Protein AF-A0A016UBU0-F1 (afdb_monomer_lite)

Radius of gyration: 21.44 Å; chains: 1; bounding box: 52×42×61 Å

Secondary structure (DSSP, 8-state):
----EE-------S------S----------TTTTHHHHHHHHHHHHHHHT--STT-S-------EE--SSPTTS---HHHHHHHHHHHHHHHHHT--HHHHHHHHHHH-GGGGGGGS-SEEEE---S-TT-TT--EEEEE-TTSSTT----------SPPSS-HHHHHHHHHHH-HHHHHIIIIIHHHHHHHHHHHHHTT-HHHHHHHHHHHHHHHHHHHHHSSSPPPPSPTHHHHHHH-TTSPP---------

Sequence (255 aa):
MTKTLSFVGSKYPLLGSEADPLQAVLVIHVFARKFVPCKLFARQLIRKRSNVEKPGEGTEYGFEVSSTTNFPVGAGLASSAAGFAAIAVAIGKLFDLSATEVSTLARMGSGSACRSVFGGLVEWCAGSDPSGADCVARQVLPEKWWPELRAVIVVIDDGEKEVGSSKGMRNTVETSELLKHRAKCIVPERIKRLSAAFEAHDFHEFALITMADSNQLHAICLDTFPPLKLPSNVMNNYQENPDSPPERRSYREWN

Structure (mmCIF, N/CA/C/O backbone):
data_AF-A0A016UBU0-F1
#
_entry.id   AF-A0A016UBU0-F1
#
loop_
_atom_site.group_PDB
_atom_site.id
_atom_site.type_symbol
_atom_site.label_atom_id
_atom_site.label_alt_id
_atom_site.label_comp_id
_atom_site.label_asym_id
_atom_site.label_entity_id
_atom_site.label_seq_id
_atom_site.pdbx_PDB_ins_code
_atom_site.Cartn_x
_atom_site.Cartn_y
_atom_site.Cartn_z
_atom_site.occupancy
_atom_site.B_iso_or_equiv
_atom_site.auth_seq_id
_atom_site.auth_comp_id
_atom_site.auth_asym_id
_atom_site.auth_atom_id
_atom_site.pdbx_PDB_model_num
ATOM 1 N N . MET A 1 1 ? -0.936 -16.316 6.500 1.00 32.44 1 MET A N 1
ATOM 2 C CA . MET A 1 1 ? -0.019 -15.541 7.366 1.00 32.44 1 MET A CA 1
ATOM 3 C C . MET A 1 1 ? -0.834 -14.983 8.521 1.00 32.44 1 MET A C 1
ATOM 5 O O . MET A 1 1 ? -1.760 -14.230 8.250 1.00 32.44 1 MET A O 1
ATOM 9 N N . THR A 1 2 ? -0.548 -15.363 9.767 1.00 24.59 2 THR A N 1
ATOM 10 C CA . THR A 1 2 ? -1.439 -15.068 10.904 1.00 24.59 2 THR A CA 1
ATOM 11 C C . THR A 1 2 ? -0.640 -14.453 12.045 1.00 24.59 2 THR A C 1
ATOM 13 O O . THR A 1 2 ? 0.257 -15.09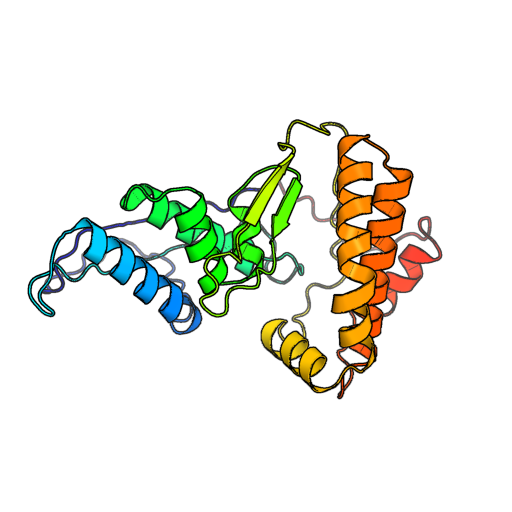1 12.584 1.00 24.59 2 THR A O 1
ATOM 16 N N . LYS A 1 3 ? -0.973 -13.215 12.427 1.00 33.16 3 LYS A N 1
ATOM 17 C CA . LYS A 1 3 ? -0.598 -12.681 13.738 1.00 33.16 3 LYS A CA 1
ATOM 18 C C . LYS A 1 3 ? -1.669 -13.101 14.732 1.00 33.16 3 LYS A C 1
ATOM 20 O O . LYS A 1 3 ? -2.838 -12.774 14.540 1.00 33.16 3 LYS A O 1
ATOM 25 N N . THR A 1 4 ? -1.271 -13.806 15.782 1.00 26.36 4 THR A N 1
ATOM 26 C CA . THR A 1 4 ? -2.165 -14.109 16.897 1.00 26.36 4 THR A CA 1
ATOM 27 C C . THR A 1 4 ? -2.107 -12.941 17.869 1.00 26.36 4 THR A C 1
ATOM 29 O O . THR A 1 4 ? -1.056 -12.623 18.423 1.00 26.36 4 THR A O 1
ATOM 32 N N . LEU A 1 5 ? -3.237 -12.258 18.029 1.00 33.12 5 LEU A N 1
ATOM 33 C CA . LEU A 1 5 ? -3.410 -11.208 19.023 1.00 33.12 5 LEU A CA 1
ATOM 34 C C . LEU A 1 5 ? -4.203 -11.807 20.186 1.00 33.12 5 LEU A C 1
ATOM 36 O O . LEU A 1 5 ? -5.363 -12.179 20.010 1.00 33.12 5 LEU A O 1
ATOM 40 N N . SER A 1 6 ? -3.593 -11.906 21.362 1.00 27.47 6 SER A N 1
ATOM 41 C CA . SER A 1 6 ? -4.322 -12.168 22.602 1.00 27.47 6 SER A CA 1
ATOM 42 C C . SER A 1 6 ? -4.723 -10.824 23.197 1.00 27.47 6 SER A C 1
ATOM 44 O O . SER A 1 6 ? -3.881 -10.060 23.668 1.00 27.47 6 SER A O 1
ATOM 46 N N . PHE A 1 7 ? -6.015 -10.515 23.122 1.00 34.12 7 PHE A N 1
ATOM 47 C CA . PHE A 1 7 ? -6.584 -9.295 23.672 1.00 34.12 7 PHE A CA 1
ATOM 48 C C . PHE A 1 7 ? -7.160 -9.597 25.055 1.00 34.12 7 PHE A C 1
ATOM 50 O O . PHE A 1 7 ? -8.197 -10.250 25.159 1.00 34.12 7 PHE A O 1
ATOM 57 N N . VAL A 1 8 ? -6.517 -9.107 26.114 1.00 32.28 8 VAL A N 1
ATOM 58 C CA . VAL A 1 8 ? -7.178 -8.998 27.421 1.00 32.28 8 VAL A CA 1
ATOM 59 C C . VAL A 1 8 ? -7.844 -7.631 27.460 1.00 32.28 8 VAL A C 1
ATOM 61 O O . VAL A 1 8 ? -7.338 -6.653 27.998 1.00 32.28 8 VAL A O 1
ATOM 64 N N . GLY A 1 9 ? -8.992 -7.549 26.796 1.00 32.81 9 GLY A N 1
ATOM 65 C CA . GLY A 1 9 ? -9.879 -6.406 26.898 1.00 32.81 9 GLY A CA 1
ATOM 66 C C . GLY A 1 9 ? -10.608 -6.445 28.218 1.00 32.81 9 GLY A C 1
ATOM 67 O O . GLY A 1 9 ? -11.773 -6.830 28.250 1.00 32.81 9 GLY A O 1
ATOM 68 N N . SER A 1 10 ? -9.945 -6.087 29.309 1.00 33.28 10 SER A N 1
ATOM 69 C CA . SER A 1 10 ? -10.689 -5.896 30.539 1.00 33.28 10 SER A CA 1
ATOM 70 C C . SER A 1 10 ? -11.387 -4.541 30.507 1.00 33.28 10 SER A C 1
ATOM 72 O O . SER A 1 10 ? -10.768 -3.497 30.280 1.00 33.28 10 SER A O 1
ATOM 74 N N . LYS A 1 11 ? -12.700 -4.556 30.754 1.00 35.12 11 LYS A N 1
ATOM 75 C CA . LYS A 1 11 ? -13.470 -3.367 31.126 1.00 35.12 11 LYS A CA 1
ATOM 76 C C . LYS A 1 11 ? -13.040 -2.940 32.534 1.00 35.12 11 LYS A C 1
ATOM 78 O O . LYS A 1 11 ? -13.806 -3.102 33.476 1.00 35.12 11 LYS A O 1
ATOM 83 N N . TYR A 1 12 ? -11.827 -2.424 32.701 1.00 35.50 12 TYR A N 1
ATOM 84 C CA . TYR A 1 12 ? -11.451 -1.829 33.978 1.00 35.50 12 TYR A CA 1
ATOM 85 C C . TYR A 1 12 ? -11.961 -0.385 34.029 1.00 35.50 12 TYR A C 1
ATOM 87 O O . TYR A 1 12 ? -11.583 0.417 33.169 1.00 35.50 12 TYR A O 1
ATOM 95 N N . PRO A 1 13 ? -12.806 -0.016 35.009 1.00 29.61 13 PRO A N 1
ATOM 96 C CA . PRO A 1 13 ? -12.887 1.378 35.408 1.00 29.61 13 PRO A CA 1
ATOM 97 C C . PRO A 1 13 ? -11.497 1.799 35.902 1.00 29.61 13 PRO A C 1
ATOM 99 O O . PRO A 1 13 ? -10.850 1.072 36.653 1.00 29.61 13 PRO A O 1
ATOM 102 N N . LEU A 1 14 ? -11.009 2.953 35.450 1.00 34.78 14 LEU A N 1
ATOM 103 C CA . LEU A 1 14 ? -9.744 3.526 35.912 1.00 34.78 14 LEU A CA 1
ATOM 104 C C . LEU A 1 14 ? -9.892 4.049 37.347 1.00 34.78 14 LEU A C 1
ATOM 106 O O . LEU A 1 14 ? -9.944 5.253 37.549 1.00 34.78 14 LEU A O 1
ATOM 110 N N . LEU A 1 15 ? -9.978 3.160 38.333 1.00 32.16 15 LEU A N 1
ATOM 111 C CA . LEU A 1 15 ? -9.828 3.460 39.757 1.00 32.16 15 LEU A CA 1
ATOM 112 C C . LEU A 1 15 ? -9.216 2.215 40.412 1.00 32.16 15 LEU A C 1
ATOM 114 O O . LEU A 1 15 ? -9.741 1.115 40.276 1.00 32.16 15 LEU A O 1
ATOM 118 N N . GLY A 1 16 ? -8.029 2.392 40.993 1.00 35.88 16 GLY A N 1
ATOM 119 C CA . GLY A 1 16 ? -7.112 1.303 41.306 1.00 35.88 16 GLY A CA 1
ATOM 120 C C . GLY A 1 16 ? -7.536 0.381 42.445 1.00 35.88 16 GLY A C 1
ATOM 121 O O . GLY A 1 16 ? -8.193 0.811 43.383 1.00 35.88 16 GLY A O 1
ATOM 122 N N . SER A 1 17 ? -7.050 -0.858 42.373 1.00 32.84 17 SER A N 1
ATOM 123 C CA . SER A 1 17 ? -6.590 -1.671 43.506 1.00 32.84 17 SER A CA 1
ATOM 124 C C . SER A 1 17 ? -6.042 -3.008 42.988 1.00 32.84 17 SER A C 1
ATOM 126 O O . SER A 1 17 ? -6.746 -3.717 42.278 1.00 32.84 17 SER A O 1
ATOM 128 N N . GLU A 1 18 ? -4.796 -3.297 43.376 1.00 31.98 18 GLU A N 1
ATOM 129 C CA . GLU A 1 18 ? -4.132 -4.610 43.503 1.00 31.98 18 GLU A CA 1
ATOM 130 C C . GLU A 1 18 ? -3.976 -5.505 42.256 1.00 31.98 18 GLU A C 1
ATOM 132 O O . GLU A 1 18 ? -4.893 -6.175 41.793 1.00 31.98 18 GLU A O 1
ATOM 137 N N . ALA A 1 19 ? -2.734 -5.566 41.759 1.00 31.98 19 ALA A N 1
ATOM 138 C CA . ALA A 1 19 ? -2.262 -6.591 40.834 1.00 31.98 19 ALA A CA 1
ATOM 139 C C . ALA A 1 19 ? -1.774 -7.825 41.620 1.00 31.98 19 ALA A C 1
ATOM 141 O O . ALA A 1 19 ? -0.918 -7.706 42.496 1.00 31.98 19 ALA A O 1
ATOM 142 N N . ASP A 1 20 ? -2.319 -8.995 41.287 1.00 28.14 20 ASP A N 1
ATOM 143 C CA . ASP A 1 20 ? -1.931 -10.322 41.788 1.00 28.14 20 ASP A CA 1
ATOM 144 C C . ASP A 1 20 ? -0.534 -10.729 41.239 1.00 28.14 20 ASP A C 1
ATOM 146 O O . ASP A 1 20 ? -0.303 -10.561 40.036 1.00 28.14 20 ASP A O 1
ATOM 150 N N . PRO A 1 21 ? 0.433 -11.238 42.042 1.00 33.44 21 PRO A N 1
ATOM 151 C CA . PRO A 1 21 ? 1.832 -11.378 41.618 1.00 33.44 21 PRO A CA 1
ATOM 152 C C . PRO A 1 21 ? 2.173 -12.649 40.816 1.00 33.44 21 PRO A C 1
ATOM 154 O O . PRO A 1 21 ? 3.353 -12.909 40.573 1.00 33.44 21 PRO A O 1
ATOM 157 N N . LEU A 1 22 ? 1.206 -13.464 40.388 1.00 25.91 22 LEU A N 1
ATOM 158 C CA . LEU A 1 22 ? 1.481 -14.745 39.718 1.00 25.91 22 LEU A CA 1
ATOM 159 C C . LEU A 1 22 ? 1.137 -14.743 38.227 1.00 25.91 22 LEU A C 1
ATOM 161 O O . LEU A 1 22 ? 0.342 -15.551 37.759 1.00 25.91 22 LEU A O 1
ATOM 165 N N . GLN A 1 23 ? 1.797 -13.880 37.455 1.00 27.86 23 GLN A N 1
ATOM 166 C CA . GLN A 1 23 ? 1.971 -14.090 36.016 1.00 27.86 23 GLN A CA 1
ATOM 167 C C . GLN A 1 23 ? 3.128 -13.226 35.502 1.00 27.86 23 GLN A C 1
ATOM 169 O O . GLN A 1 23 ? 2.984 -12.036 35.236 1.00 27.86 23 GLN A O 1
ATOM 174 N N . ALA A 1 24 ? 4.310 -13.831 35.363 1.00 23.62 24 ALA A N 1
ATOM 175 C CA . ALA A 1 24 ? 5.426 -13.223 34.648 1.00 23.62 24 ALA A CA 1
ATOM 176 C C . ALA A 1 24 ? 5.081 -13.164 33.149 1.00 23.62 24 ALA A C 1
ATOM 178 O O . ALA A 1 24 ? 5.405 -14.064 32.376 1.00 23.62 24 ALA A O 1
ATOM 179 N N . VAL A 1 25 ? 4.358 -12.118 32.752 1.00 27.22 25 VAL A N 1
ATOM 180 C CA . VAL A 1 25 ? 4.043 -11.805 31.358 1.00 27.22 25 VAL A CA 1
ATOM 181 C C . VAL A 1 25 ? 5.154 -10.911 30.824 1.00 27.22 25 VAL A C 1
ATOM 183 O O . VAL A 1 25 ? 5.462 -9.867 31.393 1.00 27.22 25 VAL A O 1
ATOM 186 N N . LEU A 1 26 ? 5.773 -11.321 29.718 1.00 25.41 26 LEU A N 1
ATOM 187 C CA . LEU A 1 26 ? 6.710 -10.490 28.969 1.00 25.41 26 LEU A CA 1
ATOM 188 C C . LEU A 1 26 ? 5.942 -9.301 28.368 1.00 25.41 26 LEU A C 1
ATOM 190 O O . LEU A 1 26 ? 5.312 -9.409 27.316 1.00 25.41 26 LEU A O 1
ATOM 194 N N . VAL A 1 27 ? 5.971 -8.171 29.073 1.00 28.34 27 VAL A N 1
ATOM 195 C CA . VAL A 1 27 ? 5.325 -6.912 28.693 1.00 28.34 27 VAL A CA 1
ATOM 196 C C . VAL A 1 27 ? 6.098 -6.271 27.541 1.00 28.34 27 VAL A C 1
ATOM 198 O O . VAL A 1 27 ? 7.116 -5.610 27.744 1.00 28.34 27 VAL A O 1
ATOM 201 N N . ILE A 1 28 ? 5.611 -6.419 26.308 1.00 28.89 28 ILE A N 1
ATOM 202 C CA . ILE A 1 28 ? 6.054 -5.552 25.211 1.00 28.89 28 ILE A CA 1
ATOM 203 C C . ILE A 1 28 ? 5.227 -4.269 25.296 1.00 28.89 28 ILE A C 1
ATOM 205 O O . ILE A 1 28 ? 4.105 -4.201 24.795 1.00 28.89 28 ILE A O 1
ATOM 209 N N . HIS A 1 29 ? 5.788 -3.229 25.915 1.00 30.92 29 HIS A N 1
ATOM 210 C CA . HIS A 1 29 ? 5.285 -1.865 25.767 1.00 30.92 29 HIS A CA 1
ATOM 211 C C . HIS A 1 29 ? 5.366 -1.474 24.284 1.00 30.92 29 HIS A C 1
ATOM 213 O O . HIS A 1 29 ? 6.400 -1.006 23.805 1.00 30.92 29 HIS A O 1
ATOM 219 N N . VAL A 1 30 ? 4.283 -1.665 23.525 1.00 37.88 30 VAL A N 1
ATOM 220 C CA . VAL A 1 30 ? 4.188 -1.113 22.170 1.00 37.88 30 VAL A CA 1
ATOM 221 C C . VAL A 1 30 ? 4.291 0.406 22.307 1.00 37.88 30 VAL A C 1
ATOM 223 O O . VAL A 1 30 ? 3.389 1.056 22.830 1.00 37.88 30 VAL A O 1
ATOM 226 N N . PHE A 1 31 ? 5.436 0.953 21.887 1.00 40.81 31 PHE A N 1
ATOM 227 C CA . PHE A 1 31 ? 5.825 2.353 22.041 1.00 40.81 31 PHE A CA 1
ATOM 228 C C . PHE A 1 31 ? 4.649 3.320 21.812 1.00 40.81 31 PHE A C 1
ATOM 230 O O . PHE A 1 31 ? 4.157 3.514 20.695 1.00 40.81 31 PHE A O 1
ATOM 237 N N . ALA A 1 32 ? 4.246 3.961 22.909 1.00 46.44 32 ALA A N 1
ATOM 238 C CA . ALA A 1 32 ? 2.989 4.667 23.149 1.00 46.44 32 ALA A CA 1
ATOM 239 C C . ALA A 1 32 ? 2.651 5.858 22.223 1.00 46.44 32 ALA A C 1
ATOM 241 O O . ALA A 1 32 ? 1.605 6.475 22.396 1.00 46.44 32 ALA A O 1
ATOM 242 N N . ARG A 1 33 ? 3.484 6.208 21.231 1.00 49.69 33 ARG A N 1
ATOM 243 C CA . ARG A 1 33 ? 3.265 7.384 20.361 1.00 49.69 33 ARG A CA 1
ATOM 244 C C . ARG A 1 33 ? 2.523 7.080 19.059 1.00 49.69 33 ARG A C 1
ATOM 246 O O . ARG A 1 33 ? 1.653 7.854 18.672 1.00 49.69 33 ARG A O 1
ATOM 253 N N . LYS A 1 34 ? 2.811 5.958 18.386 1.00 54.66 34 LYS A N 1
ATOM 254 C CA . LYS A 1 34 ? 2.172 5.634 17.089 1.00 54.66 34 LYS A CA 1
ATOM 255 C C . LYS A 1 34 ? 0.721 5.164 17.228 1.00 54.66 34 LYS A C 1
ATOM 257 O O . LYS A 1 34 ? -0.029 5.212 16.262 1.00 54.66 34 LYS A O 1
ATOM 262 N N . PHE A 1 35 ? 0.319 4.742 18.425 1.00 64.00 35 PHE A N 1
ATOM 263 C CA . PHE A 1 35 ? -1.049 4.309 18.704 1.00 64.00 35 PHE A CA 1
ATOM 264 C C . PHE A 1 35 ? -1.989 5.464 19.086 1.00 64.00 35 PHE A C 1
ATOM 266 O O . PHE A 1 35 ? -3.202 5.278 19.089 1.00 64.00 35 PHE A O 1
ATOM 273 N N . VAL A 1 36 ? -1.471 6.667 19.367 1.00 67.38 36 VAL A N 1
ATOM 274 C CA . VAL A 1 36 ? -2.296 7.817 19.785 1.00 67.38 36 VAL A CA 1
ATOM 275 C C . VAL A 1 36 ? -3.412 8.131 18.778 1.00 67.38 36 VAL A C 1
ATOM 277 O O . VAL A 1 36 ? -4.561 8.217 19.213 1.00 67.38 36 VAL A O 1
ATOM 280 N N . PRO A 1 37 ? -3.159 8.215 17.455 1.00 69.44 37 PRO A N 1
ATOM 281 C CA . PRO A 1 37 ? -4.225 8.481 16.488 1.00 69.44 37 PRO A CA 1
ATOM 282 C C . PRO A 1 37 ? -5.283 7.371 16.451 1.00 69.44 37 PRO A C 1
ATOM 284 O O . PRO A 1 37 ? -6.475 7.662 16.420 1.00 69.44 37 PRO A O 1
ATOM 287 N N . CYS A 1 38 ? -4.860 6.103 16.536 1.00 65.75 38 CYS A N 1
ATOM 288 C CA . CYS A 1 38 ? -5.772 4.955 16.605 1.00 65.75 38 CYS A CA 1
ATOM 289 C C . CYS A 1 38 ? -6.649 5.009 17.861 1.00 65.75 38 CYS A C 1
ATOM 291 O O . CYS A 1 38 ? -7.863 4.840 17.778 1.00 65.75 38 CYS A O 1
ATOM 293 N N . LYS A 1 39 ? -6.046 5.296 19.022 1.00 68.31 39 LYS A N 1
ATOM 294 C CA . LYS A 1 39 ? -6.748 5.423 20.304 1.00 68.31 39 LYS A CA 1
ATOM 295 C C . LYS A 1 39 ? -7.779 6.551 20.269 1.00 68.31 39 LYS A C 1
ATOM 297 O O . LYS A 1 39 ? -8.897 6.365 20.745 1.00 68.31 39 LYS A O 1
ATOM 302 N N . LEU A 1 40 ? -7.415 7.713 19.723 1.00 71.44 40 LEU A N 1
ATOM 303 C CA . LEU A 1 40 ? -8.318 8.862 19.614 1.00 71.44 40 LEU A CA 1
ATOM 304 C C . LEU A 1 40 ? -9.490 8.569 18.673 1.00 71.44 40 LEU A C 1
ATOM 306 O O . LEU A 1 40 ? -10.635 8.838 19.033 1.00 71.44 40 LEU A O 1
ATOM 310 N N . PHE A 1 41 ? -9.220 7.958 17.519 1.00 71.44 41 PHE A N 1
ATOM 311 C CA . PHE A 1 41 ? -10.260 7.598 16.559 1.00 71.44 41 PHE A CA 1
ATOM 312 C C . PHE A 1 41 ? -11.212 6.530 17.114 1.00 71.44 41 PHE A C 1
ATOM 314 O O . PHE A 1 41 ? -12.428 6.702 17.056 1.00 71.44 41 PHE A O 1
ATOM 321 N N . ALA A 1 42 ? -10.678 5.482 17.751 1.00 68.19 42 ALA A N 1
ATOM 322 C CA . ALA A 1 42 ? -11.490 4.479 18.437 1.00 68.19 42 ALA A CA 1
ATOM 323 C C . ALA A 1 42 ? -12.381 5.125 19.513 1.00 68.19 42 ALA A C 1
ATOM 325 O O . ALA A 1 42 ? -13.583 4.877 19.546 1.00 68.19 42 ALA A O 1
ATOM 326 N N . ARG A 1 43 ? -11.834 6.036 20.334 1.00 71.06 43 ARG A N 1
ATOM 327 C CA . ARG A 1 43 ? -12.616 6.798 21.326 1.00 71.06 43 ARG A CA 1
ATOM 328 C C . ARG A 1 43 ? -13.727 7.634 20.685 1.00 71.06 43 ARG A C 1
ATOM 330 O O . ARG A 1 43 ? -14.822 7.698 21.239 1.00 71.06 43 ARG A O 1
ATOM 337 N N . GLN A 1 44 ? -13.469 8.264 19.540 1.00 73.56 44 GLN A N 1
ATOM 338 C CA . GLN A 1 44 ? -14.475 9.050 18.822 1.00 73.56 44 GLN A CA 1
ATOM 339 C C . GLN A 1 44 ? -15.614 8.171 18.285 1.00 73.56 44 GLN A C 1
ATOM 341 O O . GLN A 1 44 ? -16.778 8.538 18.441 1.00 73.56 44 GLN A O 1
ATOM 346 N N . LEU A 1 45 ? -15.294 7.012 17.697 1.00 68.81 45 LEU A N 1
ATOM 347 C CA . LEU A 1 45 ? -16.295 6.055 17.213 1.00 68.81 45 LEU A CA 1
ATOM 348 C C . LEU A 1 45 ? -17.162 5.516 18.355 1.00 68.81 45 LEU A C 1
ATOM 350 O O . LEU A 1 45 ? -18.385 5.490 18.234 1.00 68.81 45 LEU A O 1
ATOM 354 N N . ILE A 1 46 ? -16.537 5.160 19.482 1.00 69.06 46 ILE A N 1
ATOM 355 C CA . ILE A 1 46 ? -17.249 4.687 20.674 1.00 69.06 46 ILE A CA 1
ATOM 356 C C . ILE A 1 46 ? -18.212 5.768 21.166 1.00 69.06 46 ILE A C 1
ATOM 358 O O . ILE A 1 46 ? -19.399 5.498 21.284 1.00 69.06 46 ILE A O 1
ATOM 362 N N . ARG A 1 47 ? -17.743 7.012 21.352 1.00 69.62 47 ARG A N 1
ATOM 363 C CA . ARG A 1 47 ? -18.593 8.128 21.809 1.00 69.62 47 ARG A CA 1
ATOM 364 C C . ARG A 1 47 ? -19.800 8.370 20.908 1.00 69.62 47 ARG A C 1
ATOM 366 O O . ARG A 1 47 ? -20.899 8.545 21.425 1.00 69.62 47 ARG A O 1
ATOM 373 N N . LYS A 1 48 ? -19.606 8.338 19.582 1.00 68.50 48 LYS A N 1
ATOM 374 C CA . LYS A 1 48 ? -20.705 8.475 18.613 1.00 68.50 48 LYS A CA 1
ATOM 375 C C . LYS A 1 48 ? -21.770 7.390 18.786 1.00 68.50 48 LYS A C 1
ATOM 377 O O . LYS A 1 48 ? -22.945 7.684 18.626 1.00 68.50 48 LYS A O 1
ATOM 382 N N . ARG A 1 49 ? -21.375 6.157 19.125 1.00 68.69 49 ARG A N 1
ATOM 383 C CA . ARG A 1 49 ? -22.306 5.035 19.342 1.00 68.69 49 ARG A CA 1
ATOM 384 C C . ARG A 1 49 ? -22.922 5.022 20.744 1.00 68.69 49 ARG A C 1
ATOM 386 O O . ARG A 1 49 ? -24.043 4.561 20.903 1.00 68.69 49 ARG A O 1
ATOM 393 N N . SER A 1 50 ? -22.218 5.539 21.752 1.00 62.16 50 SER A N 1
ATOM 394 C CA . SER A 1 50 ? -22.700 5.624 23.138 1.00 62.16 50 SER A CA 1
ATOM 395 C C . SER A 1 50 ? -23.744 6.724 23.373 1.00 62.16 50 SER A C 1
ATOM 397 O O . SER A 1 50 ? -24.301 6.781 24.463 1.00 62.16 50 SER A O 1
ATOM 399 N N . ASN A 1 51 ? -23.980 7.619 22.403 1.00 57.88 51 ASN A N 1
ATOM 400 C CA . ASN A 1 51 ? -24.837 8.806 22.547 1.00 57.88 51 ASN A CA 1
ATOM 401 C C . ASN A 1 51 ? -24.443 9.724 23.731 1.00 57.88 51 ASN A C 1
ATOM 403 O O . ASN A 1 51 ? -25.264 10.458 24.275 1.00 57.88 51 ASN A O 1
ATOM 407 N N . VAL A 1 52 ? -23.173 9.678 24.156 1.00 56.19 52 VAL A N 1
ATOM 408 C CA . VAL A 1 52 ? -22.655 10.488 25.270 1.00 56.19 52 VAL A CA 1
ATOM 409 C C . VAL A 1 52 ? -22.199 11.837 24.714 1.00 56.19 52 VAL A C 1
ATOM 411 O O . VAL A 1 52 ? -21.085 11.967 24.204 1.00 56.19 52 VAL A O 1
ATOM 414 N N . GLU A 1 53 ? -23.074 12.839 24.801 1.00 48.88 53 GLU A N 1
ATOM 415 C CA . GLU A 1 53 ? -22.834 14.203 24.298 1.00 48.88 53 GLU A CA 1
ATOM 416 C C . GLU A 1 53 ? -21.906 15.041 25.199 1.00 48.88 53 GLU A C 1
ATOM 418 O O . GLU A 1 53 ? -21.339 16.038 24.751 1.00 48.88 53 GLU A O 1
ATOM 423 N N . LYS A 1 54 ? -21.696 14.645 26.464 1.00 47.16 54 LYS A N 1
ATOM 424 C CA . LYS A 1 54 ? -20.925 15.437 27.435 1.00 47.16 54 LYS A CA 1
ATOM 425 C C . LYS A 1 54 ? -19.463 14.981 27.572 1.00 47.16 54 LYS A C 1
ATOM 427 O O . LYS A 1 54 ? -19.201 13.800 27.825 1.00 47.16 54 LYS A O 1
ATOM 432 N N . PRO A 1 55 ? -18.480 15.901 27.506 1.00 42.09 55 PRO A N 1
ATOM 433 C CA . PRO A 1 55 ? -17.101 15.597 27.864 1.00 42.09 55 PRO A CA 1
ATOM 434 C C . PRO A 1 55 ? -16.996 15.433 29.391 1.00 42.09 55 PRO A C 1
ATOM 436 O O . PRO A 1 55 ? -16.960 16.418 30.115 1.00 42.09 55 PRO A O 1
ATOM 439 N N . GLY A 1 56 ? -16.969 14.186 29.878 1.00 49.56 56 GLY A N 1
ATOM 440 C CA . GLY A 1 56 ? -16.724 13.865 31.297 1.00 49.56 56 GLY A CA 1
ATOM 441 C C . GLY A 1 56 ? -17.566 12.727 31.886 1.00 49.56 56 GLY A C 1
ATOM 442 O O . GLY A 1 56 ? -17.183 12.172 32.906 1.00 49.56 56 GLY A O 1
ATOM 443 N N . GLU A 1 57 ? -18.661 12.327 31.233 1.00 43.34 57 GLU A N 1
ATOM 444 C CA . GLU A 1 57 ? -19.652 11.368 31.772 1.00 43.34 57 GLU A CA 1
ATOM 445 C C . GLU A 1 57 ? -19.619 9.991 31.072 1.00 43.34 57 GLU A C 1
ATOM 447 O O . GLU A 1 57 ? -20.631 9.312 30.928 1.00 43.34 57 GLU A O 1
ATOM 452 N N . GLY A 1 58 ? -18.447 9.569 30.593 1.00 46.78 58 GLY A N 1
ATOM 453 C CA . GLY A 1 58 ? -18.264 8.273 29.934 1.00 46.78 58 GLY A CA 1
ATOM 454 C C . GLY A 1 58 ? -17.178 7.455 30.614 1.00 46.78 58 GLY A C 1
ATOM 455 O O . GLY A 1 58 ? -16.135 8.000 30.970 1.00 46.78 58 GLY A O 1
ATOM 456 N N . THR A 1 59 ? -17.397 6.147 30.760 1.00 49.06 59 THR A N 1
ATOM 457 C CA . THR A 1 59 ? -16.372 5.207 31.228 1.00 49.06 59 THR A CA 1
ATOM 458 C C . THR A 1 59 ? -15.107 5.383 30.383 1.00 49.06 59 THR A C 1
ATOM 460 O O . THR A 1 59 ? -15.124 5.175 29.167 1.00 49.06 59 THR A O 1
ATOM 463 N N . GLU A 1 60 ? -13.999 5.801 30.999 1.00 51.44 60 GLU A N 1
ATOM 464 C CA . GLU A 1 60 ? -12.716 5.833 30.305 1.00 51.44 60 GLU A CA 1
ATOM 465 C C . GLU A 1 60 ? -12.237 4.400 30.083 1.00 51.44 60 GLU A C 1
ATOM 467 O O . GLU A 1 60 ? -11.705 3.756 30.981 1.00 51.44 60 GLU A O 1
ATOM 472 N N . TYR A 1 61 ? -12.405 3.900 28.861 1.00 53.69 61 TYR A N 1
ATOM 473 C CA . TYR A 1 61 ? -11.815 2.626 28.473 1.00 53.69 61 TYR A CA 1
ATOM 474 C C . TYR A 1 61 ? -10.293 2.776 28.329 1.00 53.69 61 TYR A C 1
ATOM 476 O O . TYR A 1 61 ? -9.796 3.597 27.539 1.00 53.69 61 TYR A O 1
ATOM 484 N N . GLY A 1 62 ? -9.563 1.982 29.111 1.0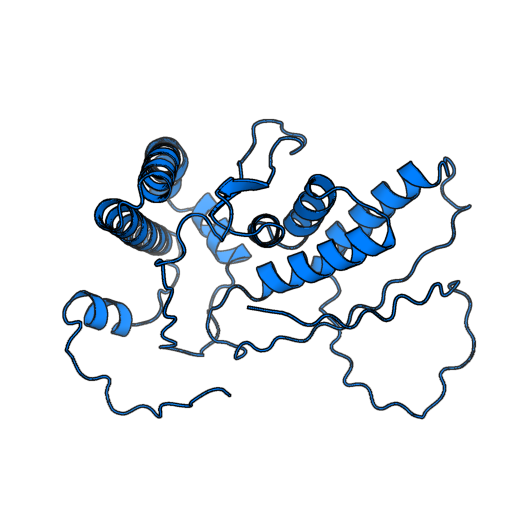0 58.28 62 GLY A N 1
ATOM 485 C CA . GLY A 1 62 ? -8.173 1.622 28.860 1.00 58.28 62 GLY A CA 1
ATOM 486 C C . GLY A 1 62 ? -8.105 0.415 27.926 1.00 58.28 62 GLY A C 1
ATOM 487 O O . GLY A 1 62 ? -9.003 -0.421 27.921 1.00 58.28 62 GLY A O 1
ATOM 488 N N . PHE A 1 63 ? -7.049 0.334 27.120 1.00 64.19 63 PHE A N 1
ATOM 489 C CA . PHE A 1 63 ? -6.776 -0.842 26.300 1.00 64.19 63 PHE A CA 1
ATOM 490 C C . PHE A 1 63 ? -5.375 -1.331 26.615 1.00 64.19 63 PHE A C 1
ATOM 492 O O . PHE A 1 63 ? -4.418 -0.562 26.499 1.00 64.19 63 PHE A O 1
ATOM 499 N N . GLU A 1 64 ? -5.272 -2.603 26.969 1.00 68.56 64 GLU A N 1
ATOM 500 C CA . GLU A 1 64 ? -4.013 -3.327 26.967 1.00 68.56 64 GLU A CA 1
ATOM 501 C C . GLU A 1 64 ? -3.918 -4.120 25.663 1.00 68.56 64 GLU A C 1
ATOM 503 O O . GLU A 1 64 ? -4.858 -4.806 25.258 1.00 68.56 64 GLU A O 1
ATOM 508 N N . VAL A 1 65 ? -2.799 -3.973 24.959 1.00 69.25 65 VAL A N 1
ATOM 509 C CA . VAL A 1 65 ? -2.581 -4.608 23.659 1.00 69.25 65 VAL A CA 1
ATOM 510 C C . VAL A 1 65 ? -1.307 -5.429 23.740 1.00 69.25 65 VAL A C 1
ATOM 512 O O . VAL A 1 65 ? -0.213 -4.872 23.774 1.00 69.25 65 VAL A O 1
ATOM 515 N N . SER A 1 66 ? -1.460 -6.750 23.706 1.00 73.25 66 SER A N 1
ATOM 516 C CA . SER A 1 66 ? -0.358 -7.689 23.521 1.00 73.25 66 SER A CA 1
ATOM 517 C C . SER A 1 66 ? -0.418 -8.264 22.107 1.00 73.25 66 SER A C 1
ATOM 519 O O . SER A 1 66 ? -1.446 -8.787 21.673 1.00 73.25 66 SER A O 1
ATOM 521 N N . SER A 1 67 ? 0.673 -8.124 21.354 1.00 69.31 67 SER A N 1
ATOM 522 C CA . SER A 1 67 ? 0.789 -8.643 19.991 1.00 69.31 67 SER A CA 1
ATOM 523 C C . SER A 1 67 ? 2.075 -9.430 19.852 1.00 69.31 67 SER A C 1
ATOM 525 O O . SER A 1 67 ? 3.159 -8.905 20.096 1.00 69.31 67 SER A O 1
ATOM 527 N N . THR A 1 68 ? 1.953 -10.658 19.361 1.00 71.69 68 THR A N 1
ATOM 528 C CA . THR A 1 68 ? 3.087 -11.455 18.903 1.00 71.69 68 THR A CA 1
ATOM 529 C C . THR A 1 68 ? 3.031 -11.610 17.386 1.00 71.69 68 THR A C 1
ATOM 531 O O . THR A 1 68 ? 2.031 -11.316 16.723 1.00 71.69 68 THR A O 1
ATOM 534 N N . THR A 1 69 ? 4.160 -11.988 16.802 1.00 72.75 69 THR A N 1
ATOM 535 C CA . THR A 1 69 ? 4.313 -12.182 15.364 1.00 72.75 69 THR A CA 1
ATOM 536 C C . THR A 1 69 ? 5.131 -13.443 15.151 1.00 72.75 69 THR A C 1
ATOM 538 O O . THR A 1 69 ? 6.115 -13.649 15.850 1.00 72.75 69 THR A O 1
ATOM 541 N N . ASN A 1 70 ? 4.733 -14.278 14.197 1.00 72.00 70 ASN A N 1
ATOM 542 C CA . ASN A 1 70 ? 5.474 -15.482 13.816 1.00 72.00 70 ASN A CA 1
ATOM 543 C C . ASN A 1 70 ? 6.449 -15.225 12.650 1.00 72.00 70 ASN A C 1
ATOM 545 O O . ASN A 1 70 ? 6.943 -16.157 12.030 1.00 72.00 70 ASN A O 1
ATOM 549 N N . PHE A 1 71 ? 6.706 -13.954 12.333 1.00 67.31 71 PHE A N 1
ATOM 550 C CA . PHE A 1 71 ? 7.718 -13.544 11.364 1.00 67.31 71 PHE A CA 1
ATOM 551 C C . PHE A 1 71 ? 9.051 -13.283 12.064 1.00 67.31 71 PHE A C 1
ATOM 553 O O . PHE A 1 71 ? 9.032 -12.679 13.143 1.00 67.31 71 PHE A O 1
ATOM 560 N N . PRO A 1 72 ? 10.192 -13.627 11.441 1.00 61.16 72 PRO A N 1
ATOM 561 C CA . PRO A 1 72 ? 11.490 -13.226 11.957 1.00 61.16 72 PRO A CA 1
ATOM 562 C C . PRO A 1 72 ? 11.548 -11.698 12.061 1.00 61.16 72 PRO A C 1
ATOM 564 O O . PRO A 1 72 ? 11.246 -10.974 11.105 1.00 61.16 72 PRO A O 1
ATOM 567 N N . VAL A 1 73 ? 11.895 -11.197 13.245 1.00 55.94 73 VAL A N 1
ATOM 568 C CA . VAL A 1 73 ? 12.138 -9.767 13.456 1.00 55.94 73 VAL A CA 1
ATOM 569 C C . VAL A 1 73 ? 13.333 -9.371 12.584 1.00 55.94 73 VAL A C 1
ATOM 571 O O . VAL A 1 73 ? 14.332 -10.075 12.582 1.00 55.94 73 VAL A O 1
ATOM 574 N N . GLY A 1 74 ? 13.212 -8.296 11.800 1.00 53.75 74 GLY A N 1
ATOM 575 C CA . GLY A 1 74 ? 14.273 -7.844 10.884 1.00 53.75 74 GLY A CA 1
ATOM 576 C C . GLY A 1 74 ? 14.153 -8.329 9.433 1.00 53.75 74 GLY A C 1
ATOM 577 O O . GLY A 1 74 ? 14.720 -7.699 8.553 1.00 53.75 74 GLY A O 1
ATOM 578 N N . ALA A 1 75 ? 13.310 -9.325 9.119 1.00 55.88 75 ALA A N 1
ATOM 579 C CA . ALA A 1 75 ? 13.180 -9.895 7.762 1.00 55.88 75 ALA A CA 1
ATOM 580 C C . ALA A 1 75 ? 12.554 -8.968 6.687 1.00 55.88 75 ALA A C 1
ATOM 582 O O . ALA A 1 75 ? 12.091 -9.433 5.648 1.00 55.88 75 ALA A O 1
ATOM 583 N N . GLY A 1 76 ? 12.442 -7.660 6.939 1.00 57.25 76 GLY A N 1
ATOM 584 C CA . GLY A 1 76 ? 11.907 -6.689 5.975 1.00 57.25 76 GLY A CA 1
ATOM 585 C C . GLY A 1 76 ? 10.412 -6.826 5.652 1.00 57.25 76 GLY A C 1
ATOM 586 O O . GLY A 1 76 ? 9.876 -6.019 4.891 1.00 57.25 76 GLY A O 1
ATOM 587 N N . LEU A 1 77 ? 9.713 -7.794 6.248 1.00 62.53 77 LEU A N 1
ATOM 588 C CA . LEU A 1 77 ? 8.275 -7.984 6.085 1.00 62.53 77 LEU A CA 1
ATOM 589 C C . LEU A 1 77 ? 7.513 -6.899 6.848 1.00 62.53 77 LEU A C 1
ATOM 591 O O . LEU A 1 77 ? 7.911 -6.511 7.945 1.00 62.53 77 LEU A O 1
ATOM 595 N N . ALA A 1 78 ? 6.425 -6.389 6.258 1.00 67.00 78 ALA A N 1
ATOM 596 C CA . ALA A 1 78 ? 5.631 -5.247 6.725 1.00 67.00 78 ALA A CA 1
ATOM 597 C C . ALA A 1 78 ? 4.931 -5.485 8.086 1.00 67.00 78 ALA A C 1
ATOM 599 O O . ALA A 1 78 ? 3.704 -5.478 8.200 1.00 67.00 78 ALA A O 1
ATOM 600 N N . SER A 1 79 ? 5.712 -5.674 9.152 1.00 72.69 79 SER A N 1
ATOM 601 C CA . SER A 1 79 ? 5.235 -6.068 10.476 1.00 72.69 79 SER A CA 1
ATOM 602 C C . SER A 1 79 ? 4.337 -4.998 11.100 1.00 72.69 79 SER A C 1
ATOM 604 O O . SER A 1 79 ? 3.368 -5.334 11.785 1.00 72.69 79 SER A O 1
ATOM 606 N N . SER A 1 80 ? 4.575 -3.715 10.802 1.00 80.69 80 SER A N 1
ATOM 607 C CA . SER A 1 80 ? 3.681 -2.628 11.217 1.00 80.69 80 SER A CA 1
ATOM 608 C C . SER A 1 80 ? 2.292 -2.748 10.587 1.00 80.69 80 SER A C 1
ATOM 610 O O . SER A 1 80 ? 1.307 -2.597 11.302 1.00 80.69 80 SER A O 1
ATOM 612 N N . ALA A 1 81 ? 2.197 -3.071 9.292 1.00 85.50 81 ALA A N 1
ATOM 613 C CA . ALA A 1 81 ? 0.921 -3.193 8.588 1.00 85.50 81 ALA A CA 1
ATOM 614 C C . ALA A 1 81 ? 0.048 -4.289 9.213 1.00 85.50 81 ALA A C 1
ATOM 616 O O . ALA A 1 81 ? -1.061 -4.022 9.670 1.00 85.50 81 ALA A O 1
ATOM 617 N N . ALA A 1 82 ? 0.602 -5.497 9.343 1.00 85.06 82 ALA A N 1
ATOM 618 C CA . ALA A 1 82 ? -0.099 -6.619 9.961 1.00 85.06 82 ALA A CA 1
ATOM 619 C C . ALA A 1 82 ? -0.435 -6.363 11.442 1.00 85.06 82 ALA A C 1
ATOM 621 O O . ALA A 1 82 ? -1.489 -6.775 11.915 1.00 85.06 82 ALA A O 1
ATOM 622 N N . GLY A 1 83 ? 0.444 -5.672 12.182 1.00 84.94 83 GLY A N 1
ATOM 623 C CA . GLY A 1 83 ? 0.205 -5.336 13.589 1.00 84.94 83 GLY A CA 1
ATOM 624 C C . GLY A 1 83 ? -0.969 -4.371 13.768 1.00 84.94 83 GLY A C 1
ATOM 625 O O . GLY A 1 83 ? -1.892 -4.656 14.526 1.00 84.94 83 GLY A O 1
ATOM 626 N N . PHE A 1 84 ? -0.975 -3.257 13.031 1.00 87.94 84 PHE A N 1
ATOM 627 C CA . PHE A 1 84 ? -2.066 -2.282 13.110 1.00 87.94 84 PHE A CA 1
ATOM 628 C C . PHE A 1 84 ? -3.385 -2.822 12.556 1.00 87.94 84 PHE A C 1
ATOM 630 O O . PHE A 1 84 ? -4.432 -2.501 13.112 1.00 87.94 84 PHE A O 1
ATOM 637 N N . ALA A 1 85 ? -3.349 -3.681 11.534 1.00 90.62 85 ALA A N 1
ATOM 638 C CA . ALA A 1 85 ? -4.544 -4.366 11.052 1.00 90.62 85 ALA A CA 1
ATOM 639 C C . ALA A 1 85 ? -5.126 -5.304 12.121 1.00 90.62 85 ALA A C 1
ATOM 641 O O . ALA A 1 85 ? -6.319 -5.234 12.398 1.00 90.62 85 ALA A O 1
ATOM 642 N N . ALA A 1 86 ? -4.293 -6.114 12.787 1.00 88.94 86 ALA A N 1
ATOM 643 C CA . ALA A 1 86 ? -4.744 -7.004 13.860 1.00 88.94 86 ALA A CA 1
ATOM 644 C C . ALA A 1 86 ? -5.381 -6.230 15.026 1.00 88.94 86 ALA A C 1
ATOM 646 O O . ALA A 1 86 ? -6.451 -6.604 15.507 1.00 88.94 86 ALA A O 1
ATOM 647 N N . ILE A 1 87 ? -4.764 -5.118 15.440 1.00 86.88 87 ILE A N 1
ATOM 648 C CA . ILE A 1 87 ? -5.315 -4.249 16.489 1.00 86.88 87 ILE A CA 1
ATOM 649 C C . ILE A 1 87 ? -6.644 -3.630 16.042 1.00 86.88 87 ILE A C 1
ATOM 651 O O . ILE A 1 87 ? -7.614 -3.651 16.797 1.00 86.88 87 ILE A O 1
ATOM 655 N N . ALA A 1 88 ? -6.711 -3.105 14.816 1.00 90.12 88 ALA A N 1
ATOM 656 C CA . ALA A 1 88 ? -7.930 -2.504 14.289 1.00 90.12 88 ALA A CA 1
ATOM 657 C C . ALA A 1 88 ? -9.075 -3.522 14.189 1.00 90.12 88 ALA A C 1
ATOM 659 O O . ALA A 1 88 ? -10.201 -3.197 14.549 1.00 90.12 88 ALA A O 1
ATOM 660 N N . VAL A 1 89 ? -8.790 -4.757 13.765 1.00 90.00 89 VAL A N 1
ATOM 661 C CA . VAL A 1 89 ? -9.770 -5.854 13.717 1.00 90.00 89 VAL A CA 1
ATOM 662 C C . VAL A 1 89 ? -10.237 -6.240 15.121 1.00 90.00 89 VAL A C 1
ATOM 664 O O . VAL A 1 89 ? -11.431 -6.454 15.319 1.00 90.00 89 VAL A O 1
ATOM 667 N N . ALA A 1 90 ? -9.339 -6.301 16.109 1.00 86.81 90 ALA A N 1
ATOM 668 C CA . ALA A 1 90 ? -9.710 -6.602 17.494 1.00 86.81 90 ALA A CA 1
ATOM 669 C C . ALA A 1 90 ? -10.640 -5.530 18.086 1.00 86.81 90 ALA A C 1
ATOM 671 O O . ALA A 1 90 ? -11.688 -5.857 18.641 1.00 86.81 90 ALA A O 1
ATOM 672 N N . ILE A 1 91 ? -10.300 -4.250 17.897 1.00 83.88 91 ILE A N 1
ATOM 673 C CA . ILE A 1 91 ? -11.161 -3.119 18.277 1.00 83.88 91 ILE A CA 1
ATOM 674 C C . ILE A 1 91 ? -12.483 -3.179 17.504 1.00 83.88 91 ILE A C 1
ATOM 676 O O . ILE A 1 91 ? -13.547 -2.981 18.086 1.00 83.88 91 ILE A O 1
ATOM 680 N N . GLY A 1 92 ? -12.420 -3.503 16.212 1.00 87.19 92 GLY A N 1
ATOM 681 C CA . GLY A 1 92 ? -13.584 -3.674 15.356 1.00 87.19 92 GLY A CA 1
ATOM 682 C C . GLY A 1 92 ? -14.570 -4.694 15.900 1.00 87.19 92 GLY A C 1
ATOM 683 O O . GLY A 1 92 ? -15.749 -4.392 16.015 1.00 87.19 92 GLY A O 1
ATOM 684 N N . LYS A 1 93 ? -14.079 -5.859 16.327 1.00 86.56 93 LYS A N 1
ATOM 685 C CA . LYS A 1 93 ? -14.906 -6.892 16.963 1.00 86.56 93 LYS A CA 1
ATOM 686 C C . LYS A 1 93 ? -15.475 -6.451 18.310 1.00 86.56 93 LYS A C 1
ATOM 688 O O . LYS A 1 93 ? -16.623 -6.758 18.604 1.00 86.56 93 LYS A O 1
ATOM 693 N N . LEU A 1 94 ? -14.694 -5.740 19.126 1.00 82.50 94 LEU A N 1
ATOM 694 C CA . LEU A 1 94 ? -15.133 -5.298 20.453 1.00 82.50 94 LEU A CA 1
ATOM 695 C C . LEU A 1 94 ? -16.269 -4.265 20.393 1.00 82.50 94 LEU A C 1
ATOM 697 O O . LEU A 1 94 ? -17.114 -4.234 21.286 1.00 82.50 94 LEU A O 1
ATOM 701 N N . PHE A 1 95 ? -16.274 -3.418 19.361 1.00 80.75 95 PHE A N 1
ATOM 702 C CA . PHE A 1 95 ? -17.228 -2.314 19.213 1.00 80.75 95 PHE A CA 1
ATOM 703 C C . PHE A 1 95 ? -18.165 -2.453 18.012 1.00 80.75 95 PHE A C 1
ATOM 705 O O . PHE A 1 95 ? -18.854 -1.489 17.681 1.00 80.75 95 PHE A O 1
ATOM 712 N N . ASP A 1 96 ? -18.195 -3.626 17.378 1.00 85.12 96 ASP A N 1
ATOM 713 C CA . ASP A 1 96 ? -19.032 -3.949 16.216 1.00 85.12 96 ASP A CA 1
ATOM 714 C C . ASP A 1 96 ? -18.852 -2.974 15.032 1.00 85.12 96 ASP A C 1
ATOM 716 O O . ASP A 1 96 ? -19.800 -2.440 14.451 1.00 85.12 96 ASP A O 1
ATOM 720 N N . LEU A 1 97 ? -17.597 -2.641 14.720 1.00 87.44 97 LEU A N 1
ATOM 721 C CA . LEU A 1 97 ? -17.262 -1.735 13.622 1.00 87.44 97 LEU A CA 1
ATOM 722 C C . LEU A 1 97 ? -17.397 -2.437 12.266 1.00 87.44 97 LEU A C 1
ATOM 724 O O . LEU A 1 97 ? -17.001 -3.591 12.099 1.00 87.44 97 LEU A O 1
ATOM 728 N N . SER A 1 98 ? -17.873 -1.697 11.268 1.00 91.31 98 SER A N 1
ATOM 729 C CA . SER A 1 98 ? -17.874 -2.134 9.871 1.00 91.31 98 SER A CA 1
ATOM 730 C C . SER A 1 98 ? -16.450 -2.347 9.344 1.00 91.31 98 SER A C 1
ATOM 732 O O . SER A 1 98 ? -15.484 -1.744 9.821 1.00 91.31 98 SER A O 1
ATOM 734 N N . ALA A 1 99 ? -16.302 -3.155 8.291 1.00 91.06 99 ALA A N 1
ATOM 735 C CA . ALA A 1 99 ? -15.001 -3.393 7.660 1.00 91.06 99 ALA A CA 1
ATOM 736 C C . ALA A 1 99 ? -14.324 -2.091 7.182 1.00 91.06 99 ALA A C 1
ATOM 738 O O . ALA A 1 99 ? -13.107 -1.940 7.299 1.00 91.06 99 ALA A O 1
ATOM 739 N N . THR A 1 100 ? -15.107 -1.115 6.711 1.00 89.56 100 THR A N 1
ATOM 740 C CA . THR A 1 100 ? -14.610 0.207 6.303 1.00 89.56 100 THR A CA 1
ATOM 741 C C . THR A 1 100 ? -14.078 1.013 7.489 1.00 89.56 100 THR A C 1
ATOM 743 O O . THR A 1 100 ? -13.003 1.614 7.393 1.00 89.56 100 THR A O 1
ATOM 746 N N . GLU A 1 101 ? -14.776 1.000 8.630 1.00 90.25 101 GLU A N 1
ATOM 747 C CA . GLU A 1 101 ? -14.305 1.639 9.868 1.00 90.25 101 GLU A CA 1
ATOM 748 C C . GLU A 1 101 ? -13.020 0.973 10.382 1.00 90.25 101 GLU A C 1
ATOM 750 O O . GLU A 1 101 ? -12.074 1.670 10.753 1.00 90.25 101 GLU A O 1
ATOM 755 N N . VAL A 1 102 ? -12.943 -0.363 10.334 1.00 91.81 102 VAL A N 1
ATOM 756 C CA . VAL A 1 102 ? -11.742 -1.132 10.708 1.00 91.81 102 VAL A CA 1
ATOM 757 C C . VAL A 1 102 ? -10.558 -0.803 9.796 1.00 91.81 102 VAL A C 1
ATOM 759 O O . VAL A 1 102 ? -9.462 -0.522 10.280 1.00 91.81 102 VAL A O 1
ATOM 762 N N . SER A 1 103 ? -10.772 -0.774 8.481 1.00 93.38 103 SER A N 1
ATOM 763 C CA . SER A 1 103 ? -9.764 -0.371 7.493 1.00 93.38 103 SER A CA 1
ATOM 764 C C . SER A 1 103 ? -9.268 1.060 7.729 1.00 93.38 103 SER A C 1
ATOM 766 O O . SER A 1 103 ? -8.059 1.315 7.724 1.00 93.38 103 SER A O 1
ATOM 768 N N . THR A 1 104 ? -10.184 1.987 8.018 1.00 91.25 104 THR A N 1
ATOM 769 C CA . THR A 1 104 ? -9.851 3.383 8.337 1.00 91.25 104 THR A CA 1
ATOM 770 C C . THR A 1 104 ? -9.029 3.477 9.619 1.00 91.25 104 THR A C 1
ATOM 772 O O . THR A 1 104 ? -8.003 4.158 9.649 1.00 91.25 104 THR A O 1
ATOM 775 N N . LEU A 1 105 ? -9.423 2.747 10.665 1.00 89.62 105 LEU A N 1
ATOM 776 C CA . LEU A 1 105 ? -8.683 2.676 11.921 1.00 89.62 105 LEU A CA 1
ATOM 777 C C . LEU A 1 105 ? -7.267 2.112 11.708 1.00 89.62 105 LEU A C 1
ATOM 779 O O . LEU A 1 105 ? -6.302 2.680 12.219 1.00 89.62 105 LEU A O 1
ATOM 783 N N . ALA A 1 106 ? -7.122 1.053 10.905 1.00 91.81 106 ALA A N 1
ATOM 784 C CA . ALA A 1 106 ? -5.821 0.476 10.567 1.00 91.81 106 ALA A CA 1
ATOM 785 C C . ALA A 1 106 ? -4.916 1.493 9.844 1.00 91.81 106 ALA A C 1
ATOM 787 O O . ALA A 1 106 ? -3.752 1.666 10.226 1.00 91.81 106 ALA A O 1
ATOM 788 N N . ARG A 1 107 ? -5.469 2.227 8.863 1.00 93.12 107 ARG A N 1
ATOM 789 C CA . ARG A 1 107 ? -4.779 3.286 8.098 1.00 93.12 107 ARG A CA 1
ATOM 790 C C . ARG A 1 107 ? -4.137 4.336 9.008 1.00 93.12 107 ARG A C 1
ATOM 792 O O . ARG A 1 107 ? -3.015 4.766 8.746 1.00 93.12 107 ARG A O 1
ATOM 799 N N . MET A 1 108 ? -4.834 4.732 10.078 1.00 88.06 108 MET A N 1
ATOM 800 C CA . MET A 1 108 ? -4.366 5.752 11.029 1.00 88.06 108 MET A CA 1
ATOM 801 C C . MET A 1 108 ? -3.125 5.317 11.818 1.00 88.06 108 MET A C 1
ATOM 803 O O . MET A 1 108 ? -2.352 6.166 12.260 1.00 88.06 108 MET A O 1
ATOM 807 N N . GLY A 1 109 ? -2.928 4.012 12.010 1.00 85.88 109 GLY A N 1
ATOM 808 C CA . GLY A 1 109 ? -1.731 3.470 12.654 1.00 85.88 109 GLY A CA 1
ATOM 809 C C . GLY A 1 109 ? -0.586 3.259 11.669 1.00 85.88 109 GLY A C 1
ATOM 810 O O . GLY A 1 109 ? 0.559 3.647 11.913 1.00 85.88 109 GLY A O 1
ATOM 811 N N . SER A 1 110 ? -0.903 2.671 10.516 1.00 88.56 110 SER A N 1
ATOM 812 C CA . SER A 1 110 ? 0.016 2.529 9.393 1.00 88.56 110 SER A CA 1
ATOM 813 C C . SER A 1 110 ? -0.776 2.514 8.093 1.00 88.56 110 SER A C 1
ATOM 815 O O . SER A 1 110 ? -1.674 1.696 7.932 1.00 88.56 110 SER A O 1
ATOM 817 N N . GLY A 1 111 ? -0.413 3.378 7.139 1.00 91.19 111 GLY A N 1
ATOM 818 C CA . GLY A 1 111 ? -1.157 3.518 5.882 1.00 91.19 111 GLY A CA 1
ATOM 819 C C . GLY A 1 111 ? -1.394 2.186 5.165 1.00 91.19 111 GLY A C 1
ATOM 820 O O . GLY A 1 111 ? -2.521 1.883 4.799 1.00 91.19 111 GLY A O 1
ATOM 821 N N . SER A 1 112 ? -0.377 1.325 5.058 1.00 92.62 112 SER A N 1
ATOM 822 C CA . SER A 1 112 ? -0.510 0.006 4.421 1.00 92.62 112 SER A CA 1
ATOM 823 C C . SER A 1 112 ? -1.355 -1.007 5.204 1.00 92.62 112 SER A C 1
ATOM 825 O O . SER A 1 112 ? -1.799 -1.984 4.604 1.00 92.62 112 SER A O 1
ATOM 827 N N . ALA A 1 113 ? -1.617 -0.790 6.498 1.00 92.75 113 ALA A N 1
ATOM 828 C CA . ALA A 1 113 ? -2.407 -1.704 7.325 1.00 92.75 113 ALA A CA 1
ATOM 829 C C . ALA A 1 113 ? -3.869 -1.811 6.873 1.00 92.75 113 ALA A C 1
ATOM 831 O O . ALA A 1 113 ? -4.476 -2.862 7.055 1.00 92.75 113 ALA A O 1
ATOM 832 N N . CYS A 1 114 ? -4.426 -0.765 6.250 1.00 95.56 114 CYS A N 1
ATOM 833 C CA . CYS A 1 114 ? -5.801 -0.794 5.740 1.00 95.56 114 CYS A CA 1
ATOM 834 C C . CYS A 1 114 ? -6.035 -1.931 4.736 1.00 95.56 114 CYS A C 1
ATOM 836 O O . CYS A 1 114 ? -7.090 -2.559 4.745 1.00 95.56 114 CYS A O 1
ATOM 838 N N . ARG A 1 115 ? -5.019 -2.270 3.929 1.00 96.12 115 ARG A N 1
ATOM 839 C CA . ARG A 1 115 ? -5.117 -3.355 2.946 1.00 96.12 115 ARG A CA 1
ATOM 840 C C . ARG A 1 115 ? -5.084 -4.744 3.575 1.00 96.12 115 ARG A C 1
ATOM 842 O O . ARG A 1 115 ? -5.571 -5.685 2.971 1.00 96.12 115 ARG A O 1
ATOM 849 N N . SER A 1 116 ? -4.542 -4.875 4.784 1.00 94.62 116 SER A N 1
ATOM 850 C CA . SER A 1 116 ? -4.468 -6.152 5.507 1.00 94.62 116 SER A CA 1
ATOM 851 C C . SER A 1 116 ? -5.758 -6.504 6.256 1.00 94.62 116 SER A C 1
ATOM 853 O O . SER A 1 116 ? -5.791 -7.509 6.960 1.00 94.62 116 SER A O 1
ATOM 855 N N . VAL A 1 117 ? -6.807 -5.684 6.130 1.00 94.62 117 VAL A N 1
ATOM 856 C CA . VAL A 1 117 ? -8.143 -5.967 6.680 1.00 94.62 117 VAL A CA 1
ATOM 857 C C . VAL A 1 117 ? -8.941 -6.912 5.774 1.00 94.62 117 VAL A C 1
ATOM 859 O O . VAL A 1 117 ? -9.835 -7.604 6.253 1.00 94.62 117 VAL A O 1
ATOM 862 N N . PHE A 1 118 ? -8.598 -6.980 4.486 1.00 94.88 118 PHE A N 1
ATOM 863 C CA . PHE A 1 118 ? -9.288 -7.785 3.479 1.00 94.88 118 PHE A CA 1
ATOM 864 C C . PHE A 1 118 ? -8.371 -8.884 2.923 1.00 94.88 118 PHE A C 1
ATOM 866 O O . PHE A 1 118 ? -7.146 -8.755 2.951 1.00 94.88 118 PHE A O 1
ATOM 873 N N . GLY A 1 119 ? -8.966 -9.966 2.414 1.00 93.81 119 GLY A N 1
ATOM 874 C CA . GLY A 1 119 ? -8.257 -11.014 1.675 1.00 93.81 119 GLY A CA 1
ATOM 875 C C . GLY A 1 119 ? -8.120 -10.693 0.182 1.00 93.81 119 GLY A C 1
ATOM 876 O O . GLY A 1 119 ? -8.783 -9.795 -0.333 1.00 93.81 119 GLY A O 1
ATOM 877 N N . GLY A 1 120 ? -7.288 -11.454 -0.527 1.00 95.38 120 GLY A N 1
ATOM 878 C CA . GLY A 1 120 ? -7.172 -11.396 -1.986 1.00 95.38 120 GLY A CA 1
ATOM 879 C C . GLY A 1 120 ? -6.456 -10.163 -2.522 1.00 95.38 120 GLY A C 1
ATOM 880 O O . GLY A 1 120 ? -5.484 -9.690 -1.927 1.00 95.38 120 GLY A O 1
ATOM 881 N N . LEU A 1 121 ? -6.912 -9.670 -3.676 1.00 97.25 121 LEU A N 1
ATOM 882 C CA . LEU A 1 121 ? -6.391 -8.446 -4.272 1.00 97.25 121 LEU A CA 1
ATOM 883 C C . LEU A 1 121 ? -7.092 -7.247 -3.638 1.00 97.25 121 LEU A C 1
ATOM 885 O O . LEU A 1 121 ? -8.310 -7.106 -3.734 1.00 97.25 121 LEU A O 1
ATOM 889 N N . VAL A 1 122 ? -6.317 -6.365 -3.014 1.00 97.56 122 VAL A N 1
ATOM 890 C CA . VAL A 1 122 ? -6.838 -5.215 -2.270 1.00 97.56 122 VAL A CA 1
ATOM 891 C C . VAL A 1 122 ? -6.195 -3.937 -2.784 1.00 97.56 122 VAL A C 1
ATOM 893 O O . VAL A 1 122 ? -4.968 -3.813 -2.806 1.00 97.56 122 VAL A O 1
ATOM 896 N N . GLU A 1 123 ? -7.020 -2.961 -3.143 1.00 96.75 123 GLU A N 1
ATOM 897 C CA . GLU A 1 123 ? -6.572 -1.628 -3.537 1.00 96.75 123 GLU A CA 1
ATOM 898 C C . GLU A 1 123 ? -6.745 -0.660 -2.365 1.00 96.75 123 GLU A C 1
ATOM 900 O O . GLU A 1 123 ? -7.779 -0.665 -1.700 1.00 96.75 123 GLU A O 1
ATOM 905 N N . TRP A 1 124 ? -5.741 0.186 -2.118 1.00 97.06 124 TRP A N 1
ATOM 906 C CA . TRP A 1 124 ? -5.891 1.367 -1.266 1.00 97.06 124 TRP A CA 1
ATOM 907 C C . TRP A 1 124 ? -6.079 2.593 -2.154 1.00 97.06 124 TRP A C 1
ATOM 909 O O . TRP A 1 124 ? -5.124 3.074 -2.764 1.00 97.06 124 TRP A O 1
ATOM 919 N N . CYS A 1 125 ? -7.310 3.089 -2.214 1.00 95.25 125 CYS A N 1
ATOM 920 C CA . CYS A 1 125 ? -7.660 4.285 -2.958 1.00 95.25 125 CYS A CA 1
ATOM 921 C C . CYS A 1 125 ? -7.127 5.518 -2.216 1.00 95.25 125 CYS A C 1
ATOM 923 O O . CYS A 1 125 ? -7.375 5.696 -1.022 1.00 95.25 125 CYS A O 1
ATOM 925 N N . ALA A 1 126 ? -6.390 6.376 -2.927 1.00 93.44 126 ALA A N 1
ATOM 926 C CA . ALA A 1 126 ? -5.791 7.577 -2.342 1.00 93.44 126 ALA A CA 1
ATOM 927 C C . ALA A 1 126 ? -6.845 8.566 -1.823 1.00 93.44 126 ALA A C 1
ATOM 929 O O . ALA A 1 126 ? -6.581 9.277 -0.856 1.00 93.44 126 ALA A O 1
ATOM 930 N N . GLY A 1 127 ? -8.033 8.560 -2.432 1.00 92.69 127 GLY A N 1
ATOM 931 C CA . GLY A 1 127 ? -9.056 9.564 -2.191 1.00 92.69 127 GLY A CA 1
ATOM 932 C C . GLY A 1 127 ? -8.691 10.921 -2.794 1.00 92.69 127 GLY A C 1
ATOM 933 O O . GLY A 1 127 ? -7.594 11.137 -3.315 1.00 92.69 127 GLY A O 1
ATOM 934 N N . SER A 1 128 ? -9.652 11.825 -2.742 1.00 92.81 128 SER A N 1
ATOM 935 C CA . SER A 1 128 ? -9.596 13.200 -3.234 1.00 92.81 128 SER A CA 1
ATOM 936 C C . SER A 1 128 ? -10.210 14.187 -2.240 1.00 92.81 128 SER A C 1
ATOM 938 O O . SER A 1 128 ? -9.926 15.383 -2.318 1.00 92.81 128 SER A O 1
ATOM 940 N N . ASP A 1 129 ? -11.007 13.697 -1.284 1.00 91.25 129 ASP A N 1
ATOM 941 C CA . ASP A 1 129 ? -11.596 14.498 -0.222 1.00 91.25 129 ASP A CA 1
ATOM 942 C C . ASP A 1 129 ? -10.509 14.909 0.794 1.00 91.25 129 ASP A C 1
ATOM 944 O O . ASP A 1 129 ? -9.859 14.038 1.387 1.00 91.25 129 ASP A O 1
ATOM 948 N N . PRO A 1 130 ? -10.314 16.217 1.061 1.00 88.12 130 PRO A N 1
ATOM 949 C CA . PRO A 1 130 ? -9.371 16.700 2.072 1.00 88.12 130 PRO A CA 1
ATOM 950 C C . PRO A 1 130 ? -9.616 16.156 3.487 1.00 88.12 130 PRO A C 1
ATOM 952 O O . PRO A 1 130 ? -8.687 16.107 4.295 1.00 88.12 130 PRO A O 1
ATOM 955 N N . SER A 1 131 ? -10.846 15.739 3.805 1.00 87.50 131 SER A N 1
ATOM 956 C CA . SER A 1 131 ? -11.182 15.078 5.071 1.00 87.50 131 SER A CA 1
ATOM 957 C C . SER A 1 131 ? -10.622 13.650 5.168 1.00 87.50 131 SER A C 1
ATOM 959 O O . SER A 1 131 ? -10.535 13.085 6.262 1.00 87.50 131 SER A O 1
ATOM 961 N N . GLY A 1 132 ? -10.236 13.055 4.033 1.00 85.19 132 GLY A N 1
ATOM 962 C CA . GLY A 1 132 ? -9.759 11.680 3.920 1.00 85.19 132 GLY A CA 1
ATOM 963 C C . GLY A 1 132 ? -10.865 10.626 4.014 1.00 85.19 132 GLY A C 1
ATOM 964 O O . GLY A 1 132 ? -10.547 9.452 4.254 1.00 85.19 132 GLY A O 1
ATOM 965 N N . ALA A 1 133 ? -12.134 11.028 3.860 1.00 86.38 133 ALA A N 1
ATOM 966 C CA . ALA A 1 133 ? -13.301 10.148 3.919 1.00 86.38 133 ALA A CA 1
ATOM 967 C C . ALA A 1 133 ? -13.328 9.103 2.789 1.00 86.38 133 ALA A C 1
ATOM 969 O O . ALA A 1 133 ? -13.765 7.976 3.013 1.00 86.38 133 ALA A O 1
ATOM 970 N N . ASP A 1 134 ? -12.808 9.440 1.607 1.00 91.00 134 ASP A N 1
ATOM 971 C CA . ASP A 1 134 ? -12.748 8.563 0.429 1.00 91.00 134 ASP A CA 1
ATOM 972 C C . ASP A 1 134 ? -11.395 7.833 0.266 1.00 91.00 134 ASP A C 1
ATOM 974 O O . ASP A 1 134 ? -11.205 7.050 -0.664 1.00 91.00 134 ASP A O 1
ATOM 978 N N . CYS A 1 135 ? -10.453 8.025 1.196 1.00 93.81 135 CYS A N 1
ATOM 979 C CA . CYS A 1 135 ? -9.147 7.360 1.200 1.00 93.81 135 CYS A CA 1
ATOM 980 C C . CYS A 1 135 ? -9.239 5.938 1.805 1.00 93.81 135 CYS A C 1
ATOM 982 O O . CYS A 1 135 ? -8.711 5.639 2.880 1.00 93.81 135 CYS A O 1
ATOM 984 N N . VAL A 1 136 ? -9.968 5.043 1.148 1.00 92.62 136 VAL A N 1
ATOM 985 C CA . VAL A 1 136 ? -10.345 3.727 1.696 1.00 92.62 136 VAL A CA 1
ATOM 986 C C . VAL A 1 136 ? -9.616 2.565 1.022 1.00 92.62 136 VAL A C 1
ATOM 988 O O . VAL A 1 136 ? -9.158 2.673 -0.112 1.00 92.62 136 VAL A O 1
ATOM 991 N N . ALA A 1 137 ? -9.513 1.430 1.717 1.00 96.06 137 ALA A N 1
ATOM 992 C CA . ALA A 1 137 ? -9.146 0.168 1.087 1.00 96.06 137 ALA A CA 1
ATOM 993 C C . ALA A 1 137 ? -10.400 -0.591 0.650 1.00 96.06 137 ALA A C 1
ATOM 995 O O . ALA A 1 137 ? -11.392 -0.612 1.381 1.00 96.06 137 ALA A O 1
ATOM 996 N N . ARG A 1 138 ? -10.335 -1.230 -0.520 1.00 94.38 138 ARG A N 1
ATOM 997 C CA . ARG A 1 138 ? -11.399 -2.078 -1.064 1.00 94.38 138 ARG A CA 1
ATOM 998 C C . ARG A 1 138 ? -10.828 -3.409 -1.532 1.00 94.38 138 ARG A C 1
ATOM 1000 O O . ARG A 1 138 ? -9.769 -3.449 -2.162 1.00 94.38 138 ARG A O 1
ATOM 1007 N N . GLN A 1 139 ? -11.544 -4.491 -1.249 1.00 96.25 139 GLN A N 1
ATOM 1008 C CA . GLN A 1 139 ? -11.275 -5.774 -1.883 1.00 96.25 139 GLN A CA 1
ATOM 1009 C C . GLN A 1 139 ? -11.688 -5.671 -3.355 1.00 96.25 139 GLN A C 1
ATOM 1011 O O . GLN A 1 139 ? -12.837 -5.358 -3.657 1.00 96.25 139 GLN A O 1
ATOM 1016 N N . VAL A 1 140 ? -10.732 -5.871 -4.258 1.00 96.44 140 VAL A N 1
ATOM 1017 C CA . VAL A 1 140 ? -10.957 -5.885 -5.707 1.00 96.44 140 VAL A CA 1
ATOM 1018 C C . VAL A 1 140 ? -11.414 -7.277 -6.126 1.00 96.44 140 VAL A C 1
ATOM 1020 O O . VAL A 1 140 ? -12.444 -7.406 -6.775 1.00 96.44 140 VAL A O 1
ATOM 1023 N N . LEU A 1 141 ? -10.682 -8.311 -5.700 1.00 97.25 141 LEU A N 1
ATOM 1024 C CA . LEU A 1 141 ? -10.988 -9.719 -5.966 1.00 97.25 141 LEU A CA 1
ATOM 1025 C C . LEU A 1 141 ? -10.672 -10.571 -4.723 1.00 97.25 141 LEU A C 1
ATOM 1027 O O . LEU A 1 141 ? -9.718 -10.258 -4.004 1.00 97.25 141 LEU A O 1
ATOM 1031 N N . PRO A 1 142 ? -11.446 -11.635 -4.440 1.00 97.00 142 PRO A N 1
ATOM 1032 C CA . PRO A 1 142 ? -11.249 -12.471 -3.258 1.00 97.00 142 PRO A CA 1
ATOM 1033 C C . PRO A 1 142 ? -9.983 -13.333 -3.356 1.00 97.00 142 PRO A C 1
ATOM 1035 O O . PRO A 1 142 ? -9.490 -13.633 -4.439 1.00 97.00 142 PRO A O 1
ATOM 1038 N N . GLU A 1 143 ? -9.471 -13.807 -2.221 1.00 93.62 143 GLU A N 1
ATOM 1039 C CA . GLU A 1 143 ? -8.268 -14.654 -2.151 1.00 93.62 143 GLU A CA 1
ATOM 1040 C C . GLU A 1 143 ? -8.390 -15.981 -2.903 1.00 93.62 143 GLU A C 1
ATOM 1042 O O . GLU A 1 143 ? -7.383 -16.559 -3.299 1.00 93.62 143 GLU A O 1
ATOM 1047 N N . LYS A 1 144 ? -9.620 -16.454 -3.117 1.00 96.00 144 LYS A N 1
ATOM 1048 C CA . LYS A 1 144 ? -9.908 -17.674 -3.878 1.00 96.00 144 LYS A CA 1
ATOM 1049 C C . LYS A 1 144 ? -9.949 -17.451 -5.387 1.00 96.00 144 LYS A C 1
ATOM 1051 O O . LYS A 1 144 ? -10.147 -18.420 -6.106 1.00 96.00 144 LYS A O 1
ATOM 1056 N N . TRP A 1 145 ? -9.816 -16.205 -5.848 1.00 97.69 145 TRP A N 1
ATOM 1057 C CA . TRP A 1 145 ? -9.909 -15.873 -7.267 1.00 97.69 145 TRP A CA 1
ATOM 1058 C C . TRP A 1 145 ? -8.793 -16.541 -8.068 1.00 97.69 145 TRP A C 1
ATOM 1060 O O . TRP A 1 145 ? -9.089 -17.264 -9.008 1.00 97.69 145 TRP A O 1
ATOM 1070 N N . TRP A 1 146 ? -7.541 -16.392 -7.616 1.00 97.44 146 TRP A N 1
ATOM 1071 C CA . TRP A 1 146 ? -6.355 -16.921 -8.295 1.00 97.44 146 TRP A CA 1
ATOM 1072 C C . TRP A 1 146 ? -5.589 -17.929 -7.414 1.00 97.44 146 TRP A C 1
ATOM 1074 O O . TRP A 1 146 ? -4.532 -17.610 -6.856 1.00 97.44 146 TRP A O 1
ATOM 1084 N N . PRO A 1 147 ? -6.126 -19.147 -7.219 1.00 96.12 147 PRO A N 1
ATOM 1085 C CA . PRO A 1 147 ? -5.612 -20.117 -6.254 1.00 96.12 147 PRO A CA 1
ATOM 1086 C C . PRO A 1 147 ? -4.270 -20.748 -6.644 1.00 96.12 147 PRO A C 1
ATOM 1088 O O . PRO A 1 147 ? -3.658 -21.408 -5.803 1.00 96.12 147 PRO A O 1
ATOM 1091 N N . GLU A 1 148 ? -3.789 -20.573 -7.875 1.00 97.31 148 GLU A N 1
ATOM 1092 C CA . GLU A 1 148 ? -2.481 -21.039 -8.354 1.00 97.31 148 GLU A CA 1
ATOM 1093 C C . GLU A 1 148 ? -1.348 -20.063 -8.017 1.00 97.31 148 GLU A C 1
ATOM 1095 O O . GLU A 1 148 ? -0.193 -20.482 -7.939 1.00 97.31 148 GLU A O 1
ATOM 1100 N N . LEU A 1 149 ? -1.652 -18.781 -7.771 1.00 95.94 149 LEU A N 1
ATOM 1101 C CA . LEU A 1 149 ? -0.636 -17.772 -7.481 1.00 95.94 149 LEU A CA 1
ATOM 1102 C C . LEU A 1 149 ? 0.097 -18.107 -6.171 1.00 95.94 149 LEU A C 1
ATOM 1104 O O . LEU A 1 149 ? -0.510 -18.396 -5.134 1.00 95.94 149 LEU A O 1
ATOM 1108 N N . ARG A 1 150 ? 1.430 -18.087 -6.203 1.00 94.81 150 ARG A N 1
ATOM 1109 C CA . ARG A 1 150 ? 2.294 -18.359 -5.044 1.00 94.81 150 ARG A CA 1
ATOM 1110 C C . ARG A 1 150 ? 3.232 -17.182 -4.814 1.00 94.81 150 ARG A C 1
ATOM 1112 O O . ARG A 1 150 ? 3.683 -16.547 -5.760 1.00 94.81 150 ARG A O 1
ATOM 1119 N N . ALA A 1 151 ? 3.544 -16.921 -3.549 1.00 90.50 151 ALA A N 1
ATOM 1120 C CA . ALA A 1 151 ? 4.550 -15.948 -3.149 1.00 90.50 151 ALA A CA 1
ATOM 1121 C C . ALA A 1 151 ? 5.669 -16.670 -2.396 1.00 90.50 151 ALA A C 1
ATOM 1123 O O . ALA A 1 151 ? 5.404 -17.395 -1.437 1.00 90.50 151 ALA A O 1
ATOM 1124 N N . VAL A 1 152 ? 6.910 -16.446 -2.822 1.00 89.94 152 VAL A N 1
ATOM 1125 C CA . VAL A 1 152 ? 8.118 -16.919 -2.139 1.00 89.94 152 VAL A CA 1
ATOM 1126 C C . VAL A 1 152 ? 8.855 -15.696 -1.610 1.00 89.94 152 VAL A C 1
ATOM 1128 O O . VAL A 1 152 ? 9.046 -14.721 -2.333 1.00 89.94 152 VAL A O 1
ATOM 1131 N N . ILE A 1 153 ? 9.235 -15.731 -0.335 1.00 84.25 153 ILE A N 1
ATOM 1132 C CA . ILE A 1 153 ? 9.963 -14.645 0.324 1.00 84.25 153 ILE A CA 1
ATOM 1133 C C . ILE A 1 153 ? 11.383 -15.131 0.579 1.00 84.25 153 ILE A C 1
ATOM 1135 O O . ILE A 1 153 ? 11.584 -16.082 1.332 1.00 84.25 153 ILE A O 1
ATOM 1139 N N . VAL A 1 154 ? 12.358 -14.452 -0.021 1.00 84.31 154 VAL A N 1
ATOM 1140 C CA . VAL A 1 154 ? 13.784 -14.710 0.199 1.00 84.31 154 VAL A CA 1
ATOM 1141 C C . VAL A 1 154 ? 14.332 -13.628 1.124 1.00 84.31 154 VAL A C 1
ATOM 1143 O O . VAL A 1 154 ? 14.304 -12.445 0.790 1.00 84.31 154 VAL A O 1
ATOM 1146 N N . VAL A 1 155 ? 14.806 -14.027 2.306 1.00 78.81 155 VAL A N 1
ATOM 1147 C CA . VAL A 1 155 ? 15.416 -13.115 3.284 1.00 78.81 155 VAL A CA 1
ATOM 1148 C C . VAL A 1 155 ? 16.918 -13.083 3.033 1.00 78.81 155 VAL A C 1
ATOM 1150 O O . VAL A 1 155 ? 17.602 -14.084 3.222 1.00 78.81 155 VAL A O 1
ATOM 1153 N N . ILE A 1 156 ? 17.410 -11.942 2.554 1.00 74.81 156 ILE A N 1
ATOM 1154 C CA . ILE A 1 156 ? 18.796 -11.777 2.087 1.00 74.81 156 ILE A CA 1
ATOM 1155 C C . ILE A 1 156 ? 19.663 -11.041 3.120 1.00 74.81 156 ILE A C 1
ATOM 1157 O O . ILE A 1 156 ? 20.857 -11.315 3.242 1.00 74.81 156 ILE A O 1
ATOM 1161 N N . ASP A 1 157 ? 19.050 -10.130 3.871 1.00 67.62 157 ASP A N 1
ATOM 1162 C CA . ASP A 1 157 ? 19.664 -9.330 4.925 1.00 67.62 157 ASP A CA 1
ATOM 1163 C C . ASP A 1 157 ? 18.626 -9.153 6.041 1.00 67.62 157 ASP A C 1
ATOM 1165 O O . ASP A 1 157 ? 17.461 -8.843 5.760 1.00 67.62 157 ASP A O 1
ATOM 1169 N N . ASP A 1 158 ? 19.026 -9.418 7.282 1.00 59.38 158 ASP A N 1
ATOM 1170 C CA . ASP A 1 158 ? 18.218 -9.227 8.491 1.00 59.38 158 ASP A CA 1
ATOM 1171 C C . ASP A 1 158 ? 18.603 -7.951 9.261 1.00 59.38 158 ASP A C 1
ATOM 1173 O O . ASP A 1 158 ? 18.024 -7.661 10.314 1.00 59.38 158 ASP A O 1
ATOM 1177 N N . GLY A 1 159 ? 19.529 -7.155 8.710 1.00 62.53 159 GLY A N 1
ATOM 1178 C CA . GLY A 1 159 ? 19.913 -5.851 9.228 1.00 62.53 159 GLY A CA 1
ATOM 1179 C C . GLY A 1 159 ? 18.769 -4.832 9.215 1.00 62.53 159 GLY A C 1
ATOM 1180 O O . GLY A 1 159 ? 17.927 -4.779 8.312 1.00 62.53 159 GLY A O 1
ATOM 1181 N N . GLU A 1 160 ? 18.736 -3.968 10.230 1.00 62.59 160 GLU A N 1
ATOM 1182 C CA . GLU A 1 160 ? 17.766 -2.876 10.273 1.00 62.59 160 GLU A CA 1
ATOM 1183 C C . GLU A 1 160 ? 18.056 -1.820 9.200 1.00 62.59 160 GLU A C 1
ATOM 1185 O O . GLU A 1 160 ? 19.195 -1.418 8.958 1.00 62.59 160 GLU A O 1
ATOM 1190 N N . LYS A 1 161 ? 16.989 -1.302 8.582 1.00 66.06 161 LYS A N 1
ATOM 1191 C CA . LYS A 1 161 ? 17.091 -0.181 7.642 1.00 66.06 161 LYS A CA 1
ATOM 1192 C C . LYS A 1 161 ? 17.630 1.052 8.366 1.00 66.06 161 LYS A C 1
ATOM 1194 O O . LYS A 1 161 ? 17.005 1.511 9.319 1.00 66.06 161 LYS A O 1
ATOM 1199 N N . GLU A 1 162 ? 18.687 1.666 7.829 1.00 69.19 162 GLU A N 1
ATOM 1200 C CA . GLU A 1 162 ? 19.243 2.920 8.369 1.00 69.19 162 GLU A CA 1
ATOM 1201 C C . GLU A 1 162 ? 18.194 4.043 8.460 1.00 69.19 162 GLU A C 1
ATOM 1203 O O . GLU A 1 162 ? 18.182 4.833 9.403 1.00 69.19 162 GLU A O 1
ATOM 1208 N N . VAL A 1 163 ? 17.279 4.108 7.484 1.00 78.19 163 VAL A N 1
ATOM 1209 C CA . VAL A 1 163 ? 16.170 5.068 7.464 1.00 78.19 163 VAL A CA 1
ATOM 1210 C C . VAL A 1 163 ? 14.840 4.322 7.439 1.00 78.19 163 VAL A C 1
ATOM 1212 O O . VAL A 1 163 ? 14.490 3.645 6.473 1.00 78.19 163 VAL A O 1
ATOM 1215 N N . GLY A 1 164 ? 14.048 4.484 8.501 1.00 82.50 164 GLY A N 1
ATOM 1216 C CA . GLY A 1 164 ? 12.701 3.918 8.571 1.00 82.50 164 GLY A CA 1
ATOM 1217 C C . GLY A 1 164 ? 11.763 4.491 7.499 1.00 82.50 164 GLY A C 1
ATOM 1218 O O . GLY A 1 164 ? 11.817 5.681 7.182 1.00 82.50 164 GLY A O 1
ATOM 1219 N N . SER A 1 165 ? 10.842 3.663 6.990 1.00 84.50 165 SER A N 1
ATOM 1220 C CA . SER A 1 165 ? 9.981 3.989 5.839 1.00 84.50 165 SER A CA 1
ATOM 1221 C C . SER A 1 165 ? 9.238 5.321 5.955 1.00 84.50 165 SER A C 1
ATOM 1223 O O . SER A 1 165 ? 9.166 6.050 4.978 1.00 84.50 165 SER A O 1
ATOM 1225 N N . SER A 1 166 ? 8.722 5.688 7.135 1.00 86.69 166 SER A N 1
ATOM 1226 C CA . SER A 1 166 ? 8.002 6.960 7.307 1.00 86.69 166 SER A CA 1
ATOM 1227 C C . SER A 1 166 ? 8.885 8.186 7.064 1.00 86.69 166 SER A C 1
ATOM 1229 O O . SER A 1 166 ? 8.420 9.160 6.481 1.00 86.69 166 SER A O 1
ATOM 1231 N N . LYS A 1 167 ? 10.147 8.142 7.512 1.00 89.50 167 LYS A N 1
ATOM 1232 C CA . LYS A 1 167 ? 11.111 9.225 7.282 1.00 89.50 167 LYS A CA 1
ATOM 1233 C C . LYS A 1 167 ? 11.594 9.196 5.833 1.00 89.50 167 LYS A C 1
ATOM 1235 O O . LYS A 1 167 ? 11.578 10.231 5.185 1.00 89.50 167 LYS A O 1
ATOM 1240 N N . GLY A 1 168 ? 11.926 8.010 5.318 1.00 92.12 168 GLY A N 1
ATOM 1241 C CA . GLY A 1 168 ? 12.362 7.832 3.931 1.00 92.12 168 GLY A CA 1
ATOM 1242 C C . GLY A 1 168 ? 11.335 8.359 2.930 1.00 92.12 168 GLY A C 1
ATOM 1243 O O . GLY A 1 168 ? 11.652 9.240 2.147 1.00 92.12 168 GLY A O 1
ATOM 1244 N N . MET A 1 169 ? 10.076 7.921 3.033 1.00 92.88 169 MET A N 1
ATOM 1245 C CA . MET A 1 169 ? 8.998 8.373 2.146 1.00 92.88 169 MET A CA 1
ATOM 1246 C C . MET A 1 169 ? 8.754 9.884 2.225 1.00 92.88 169 MET A C 1
ATOM 1248 O O . MET A 1 169 ? 8.446 10.494 1.207 1.00 92.88 169 MET A O 1
ATOM 1252 N N . ARG A 1 170 ? 8.885 10.497 3.411 1.00 95.00 170 ARG A N 1
ATOM 1253 C CA . ARG A 1 170 ? 8.755 11.954 3.556 1.00 95.00 170 ARG A CA 1
ATOM 1254 C C . ARG A 1 170 ? 9.879 12.678 2.822 1.00 95.00 170 ARG A C 1
ATOM 1256 O O . ARG A 1 170 ? 9.586 13.547 2.011 1.00 95.00 170 ARG A O 1
ATOM 1263 N N . ASN A 1 171 ? 11.125 12.263 3.043 1.00 94.62 171 ASN A N 1
ATOM 1264 C CA . ASN A 1 171 ? 12.272 12.822 2.333 1.00 94.62 171 ASN A CA 1
ATOM 1265 C C . ASN A 1 171 ? 12.094 12.677 0.816 1.00 94.62 171 ASN A C 1
ATOM 1267 O O . ASN A 1 171 ? 12.327 13.626 0.077 1.00 94.62 171 ASN A O 1
ATOM 1271 N N . THR A 1 172 ? 11.629 11.517 0.348 1.00 96.75 172 THR A N 1
ATOM 1272 C CA . THR A 1 172 ? 11.340 11.282 -1.070 1.00 96.75 172 THR A CA 1
ATOM 1273 C C . THR A 1 172 ? 10.292 12.255 -1.606 1.00 96.75 172 THR A C 1
ATOM 1275 O O . THR A 1 172 ? 10.492 12.826 -2.670 1.00 96.75 172 THR A O 1
ATOM 1278 N N . VAL A 1 173 ? 9.195 12.492 -0.879 1.00 97.12 173 VAL A N 1
ATOM 1279 C CA . VAL A 1 173 ? 8.178 13.483 -1.280 1.00 97.12 173 VAL A CA 1
ATOM 1280 C C . VAL A 1 173 ? 8.760 14.891 -1.385 1.00 97.12 173 VAL A C 1
ATOM 1282 O O . VAL A 1 173 ? 8.387 15.641 -2.285 1.00 97.12 173 VAL A O 1
ATOM 1285 N N . GLU A 1 174 ? 9.660 15.242 -0.472 1.00 97.00 174 GLU A N 1
ATOM 1286 C CA . GLU A 1 174 ? 10.269 16.570 -0.402 1.00 97.00 174 GLU A CA 1
ATOM 1287 C C . GLU A 1 174 ? 11.348 16.792 -1.472 1.00 97.00 174 GLU A C 1
ATOM 1289 O O . GLU A 1 174 ? 11.525 17.925 -1.912 1.00 97.00 174 GLU A O 1
ATOM 1294 N N . THR A 1 175 ? 12.055 15.739 -1.898 1.00 97.25 175 THR A N 1
ATOM 1295 C CA . THR A 1 175 ? 13.315 15.889 -2.652 1.00 97.25 175 THR A CA 1
ATOM 1296 C C . THR A 1 175 ? 13.376 15.162 -3.991 1.00 97.25 175 THR A C 1
ATOM 1298 O O . THR A 1 175 ? 14.118 15.610 -4.855 1.00 97.25 175 THR A O 1
ATOM 1301 N N . SER A 1 176 ? 12.609 14.086 -4.201 1.00 97.50 176 SER A N 1
ATOM 1302 C CA . SER A 1 176 ? 12.632 13.344 -5.468 1.00 97.50 176 SER A CA 1
ATOM 1303 C C . SER A 1 176 ? 11.815 14.070 -6.536 1.00 97.50 176 SER A C 1
ATOM 1305 O O . SER A 1 176 ? 10.603 14.284 -6.392 1.00 97.50 176 SER A O 1
ATOM 1307 N N . GLU A 1 177 ? 12.456 14.389 -7.655 1.00 96.75 177 GLU A N 1
ATOM 1308 C CA . GLU A 1 177 ? 11.792 14.958 -8.828 1.00 96.75 177 GLU A CA 1
ATOM 1309 C C . GLU A 1 177 ? 10.969 13.895 -9.575 1.00 96.75 177 GLU A C 1
ATOM 1311 O O . GLU A 1 177 ? 9.896 14.189 -10.120 1.00 96.75 177 GLU A O 1
ATOM 1316 N N . LEU A 1 178 ? 11.409 12.632 -9.527 1.00 97.19 178 LEU A N 1
ATOM 1317 C CA . LEU A 1 178 ? 10.751 11.512 -10.203 1.00 97.19 178 LEU A CA 1
ATOM 1318 C C . LEU A 1 178 ? 9.406 11.122 -9.568 1.00 97.19 178 LEU A C 1
ATOM 1320 O O . LEU A 1 178 ? 8.496 10.658 -10.272 1.00 97.19 178 LEU A O 1
ATOM 1324 N N . LEU A 1 179 ? 9.237 11.321 -8.253 1.00 97.75 179 LEU A N 1
ATOM 1325 C CA . LEU A 1 179 ? 8.035 10.875 -7.541 1.00 97.75 179 LEU A CA 1
ATOM 1326 C C . LEU A 1 179 ? 6.752 11.514 -8.092 1.00 97.75 179 LEU A C 1
ATOM 1328 O O . LEU A 1 179 ? 5.738 10.824 -8.237 1.00 97.75 179 LEU A O 1
ATOM 1332 N N . LYS A 1 180 ? 6.783 12.813 -8.419 1.00 95.44 180 LYS A N 1
ATOM 1333 C CA . LYS A 1 180 ? 5.594 13.547 -8.892 1.00 95.44 180 LYS A CA 1
ATOM 1334 C C . LYS A 1 180 ? 5.057 12.952 -10.190 1.00 95.44 180 LYS A C 1
ATOM 1336 O O . LYS A 1 180 ? 3.851 12.728 -10.315 1.00 95.44 180 LYS A O 1
ATOM 1341 N N . HIS A 1 181 ? 5.952 12.652 -11.133 1.00 97.00 181 HIS A N 1
ATOM 1342 C CA . HIS A 1 181 ? 5.577 12.019 -12.392 1.00 97.00 181 HIS A CA 1
ATOM 1343 C C . HIS A 1 181 ? 5.055 10.595 -12.167 1.00 97.00 181 HIS A C 1
ATOM 1345 O O . HIS A 1 181 ? 4.003 10.241 -12.703 1.00 97.00 181 HIS A O 1
ATOM 1351 N N . ARG A 1 182 ? 5.722 9.800 -11.316 1.00 97.88 182 ARG A N 1
ATOM 1352 C CA . ARG A 1 182 ? 5.248 8.451 -10.968 1.00 97.88 182 ARG A CA 1
ATOM 1353 C C . ARG A 1 182 ? 3.821 8.473 -10.425 1.00 97.88 182 ARG A C 1
ATOM 1355 O O . ARG A 1 182 ? 2.975 7.735 -10.926 1.00 97.88 182 ARG A O 1
ATOM 1362 N N . ALA A 1 183 ? 3.562 9.299 -9.413 1.00 96.69 183 ALA A N 1
ATOM 1363 C CA . ALA A 1 183 ? 2.271 9.343 -8.735 1.00 96.69 183 ALA A CA 1
ATOM 1364 C C . ALA A 1 183 ? 1.141 9.810 -9.666 1.00 96.69 183 ALA A C 1
ATOM 1366 O O . ALA A 1 183 ? 0.043 9.263 -9.613 1.00 96.69 183 ALA A O 1
ATOM 1367 N N . LYS A 1 184 ? 1.416 10.792 -10.535 1.00 96.12 184 LYS A N 1
ATOM 1368 C CA . LYS A 1 184 ? 0.407 11.380 -11.423 1.00 96.12 184 LYS A CA 1
ATOM 1369 C C . LYS A 1 184 ? 0.158 10.561 -12.692 1.00 96.12 184 LYS A C 1
ATOM 1371 O O . LYS A 1 184 ? -0.988 10.444 -13.111 1.00 96.12 184 LYS A O 1
ATOM 1376 N N . CYS A 1 185 ? 1.212 10.033 -13.313 1.00 96.75 185 CYS A N 1
ATOM 1377 C CA . CYS A 1 185 ? 1.140 9.507 -14.679 1.00 96.75 185 CYS A CA 1
ATOM 1378 C C . CYS A 1 185 ? 1.351 7.992 -14.772 1.00 96.75 185 CYS A C 1
ATOM 1380 O O . CYS A 1 185 ? 0.820 7.371 -15.685 1.00 96.75 185 CYS A O 1
ATOM 1382 N N . ILE A 1 186 ? 2.116 7.387 -13.856 1.00 97.94 186 ILE A N 1
ATOM 1383 C CA . ILE A 1 186 ? 2.523 5.977 -13.978 1.00 97.94 186 ILE A CA 1
ATOM 1384 C C . ILE A 1 186 ? 1.645 5.060 -13.124 1.00 97.94 186 ILE A C 1
ATOM 1386 O O . ILE A 1 186 ? 1.113 4.067 -13.617 1.00 97.94 186 ILE A O 1
ATOM 1390 N N . VAL A 1 187 ? 1.483 5.388 -11.840 1.00 98.00 187 VAL A N 1
ATOM 1391 C CA . VAL A 1 187 ? 0.764 4.537 -10.878 1.00 98.00 187 VAL A CA 1
ATOM 1392 C C . VAL A 1 187 ? -0.709 4.325 -11.255 1.00 98.00 187 VAL A C 1
ATOM 1394 O O . VAL A 1 187 ? -1.133 3.171 -11.212 1.00 98.00 187 VAL A O 1
ATOM 1397 N N . PRO A 1 188 ? -1.488 5.344 -11.679 1.00 97.19 188 PRO A N 1
ATOM 1398 C CA . PRO A 1 188 ? -2.894 5.133 -12.035 1.00 97.19 188 PRO A CA 1
ATOM 1399 C C . PRO A 1 188 ? -3.087 4.117 -13.166 1.00 97.19 188 PRO A C 1
ATOM 1401 O O . PRO A 1 188 ? -3.995 3.292 -13.108 1.00 97.19 188 PRO A O 1
ATOM 1404 N N . GLU A 1 189 ? -2.214 4.142 -14.175 1.00 97.75 189 GLU A N 1
ATOM 1405 C CA . GLU A 1 189 ? -2.272 3.198 -15.293 1.00 97.75 189 GLU A CA 1
ATOM 1406 C C . GLU A 1 189 ? -1.813 1.795 -14.879 1.00 97.75 189 GLU A C 1
ATOM 1408 O O . GLU A 1 189 ? -2.448 0.799 -15.222 1.00 97.75 189 GLU A O 1
ATOM 1413 N N . ARG A 1 190 ? -0.752 1.701 -14.067 1.00 98.25 190 ARG A N 1
ATOM 1414 C CA . ARG A 1 190 ? -0.291 0.412 -13.531 1.00 98.25 190 ARG A CA 1
ATOM 1415 C C . ARG A 1 190 ? -1.337 -0.270 -12.663 1.00 98.25 190 ARG A C 1
ATOM 1417 O O . ARG A 1 190 ? -1.458 -1.484 -12.756 1.00 98.25 190 ARG A O 1
ATOM 1424 N N . ILE A 1 191 ? -2.096 0.479 -11.860 1.00 97.69 191 ILE A N 1
ATOM 1425 C CA . ILE A 1 191 ? -3.198 -0.083 -11.066 1.00 97.69 191 ILE A CA 1
ATOM 1426 C C . ILE A 1 191 ? -4.228 -0.737 -11.991 1.00 97.69 191 ILE A C 1
ATOM 1428 O O . ILE A 1 191 ? -4.558 -1.900 -11.784 1.00 97.69 191 ILE A O 1
ATOM 1432 N N . LYS A 1 192 ? -4.674 -0.038 -13.045 1.00 97.88 192 LYS A N 1
ATOM 1433 C CA . LYS A 1 192 ? -5.648 -0.584 -14.008 1.00 97.88 192 LYS A CA 1
ATOM 1434 C C . LYS A 1 192 ? -5.144 -1.864 -14.668 1.00 97.88 192 LYS A C 1
ATOM 1436 O O . LYS A 1 192 ? -5.847 -2.871 -14.660 1.00 97.88 192 LYS A O 1
ATOM 1441 N N . ARG A 1 193 ? -3.918 -1.834 -15.198 1.00 98.31 193 ARG A N 1
ATOM 1442 C CA . ARG A 1 193 ? -3.313 -2.989 -15.873 1.00 98.31 193 ARG A CA 1
ATOM 1443 C C . ARG A 1 193 ? -3.081 -4.162 -14.923 1.00 98.31 193 ARG A C 1
ATOM 1445 O O . ARG A 1 193 ? -3.384 -5.290 -15.283 1.00 98.31 193 ARG A O 1
ATOM 1452 N N . LEU A 1 194 ? -2.607 -3.907 -13.701 1.00 98.06 194 LEU A N 1
ATOM 1453 C CA . LEU A 1 194 ? -2.369 -4.953 -12.703 1.00 98.06 194 LEU A CA 1
ATOM 1454 C C . LEU A 1 194 ? -3.680 -5.597 -12.253 1.00 98.06 194 LEU A C 1
ATOM 1456 O O . LEU A 1 194 ? -3.738 -6.817 -12.131 1.00 98.06 194 LEU A O 1
ATOM 1460 N N . SER A 1 195 ? -4.733 -4.801 -12.041 1.00 97.75 195 SER A N 1
ATOM 1461 C CA . SER A 1 195 ? -6.063 -5.327 -11.728 1.00 97.75 195 SER A CA 1
ATOM 1462 C C . SER A 1 195 ? -6.615 -6.188 -12.864 1.00 97.75 195 SER A C 1
ATOM 1464 O O . SER A 1 195 ? -7.072 -7.291 -12.587 1.00 97.75 195 SER A O 1
ATOM 1466 N N . ALA A 1 196 ? -6.507 -5.739 -14.119 1.00 98.31 196 ALA A N 1
ATOM 1467 C CA . ALA A 1 196 ? -6.952 -6.514 -15.280 1.00 98.31 196 ALA A CA 1
ATOM 1468 C C . ALA A 1 196 ? -6.146 -7.814 -15.462 1.00 98.31 196 ALA A C 1
ATOM 1470 O O . ALA A 1 196 ? -6.725 -8.871 -15.696 1.00 98.31 196 ALA A O 1
ATOM 1471 N N . ALA A 1 197 ? -4.821 -7.758 -15.292 1.00 98.31 197 ALA A N 1
ATOM 1472 C CA . ALA A 1 197 ? -3.961 -8.938 -15.359 1.00 98.31 197 ALA A CA 1
ATOM 1473 C C . ALA A 1 197 ? -4.294 -9.947 -14.252 1.00 98.31 197 ALA A C 1
ATOM 1475 O O . ALA A 1 197 ? -4.361 -11.147 -14.504 1.00 98.31 197 ALA A O 1
ATOM 1476 N N . PHE A 1 198 ? -4.558 -9.464 -13.033 1.00 97.88 198 PHE A N 1
ATOM 1477 C CA . PHE A 1 198 ? -4.984 -10.319 -11.929 1.00 97.88 198 PHE A CA 1
ATOM 1478 C C . PHE A 1 198 ? -6.361 -10.938 -12.172 1.00 97.88 198 PHE A C 1
ATOM 1480 O O . PHE A 1 198 ? -6.558 -12.113 -11.879 1.00 97.88 198 PHE A O 1
ATOM 1487 N N . GLU A 1 199 ? -7.306 -10.177 -12.720 1.00 98.00 199 GLU A N 1
ATOM 1488 C CA . GLU A 1 199 ? -8.639 -10.677 -13.059 1.00 98.00 199 GLU A CA 1
ATOM 1489 C C . GLU A 1 199 ? -8.583 -11.776 -14.129 1.00 98.00 199 GLU A C 1
ATOM 1491 O O . GLU A 1 199 ? -9.246 -12.801 -13.985 1.00 98.00 199 GLU A O 1
ATOM 1496 N N . ALA A 1 200 ? -7.741 -11.595 -15.151 1.00 98.25 200 ALA A N 1
ATOM 1497 C CA . ALA A 1 200 ? -7.571 -12.523 -16.269 1.00 98.25 200 ALA A CA 1
ATOM 1498 C C . ALA A 1 200 ? -6.618 -13.702 -15.988 1.00 98.25 200 ALA A C 1
ATOM 1500 O O . ALA A 1 200 ? -6.386 -14.516 -16.881 1.00 98.25 200 ALA A O 1
ATOM 1501 N N . HIS A 1 201 ? -6.039 -13.788 -14.785 1.00 98.25 201 HIS A N 1
ATOM 1502 C CA . HIS A 1 201 ? -4.961 -14.728 -14.452 1.00 98.25 201 HIS A CA 1
ATOM 1503 C C . HIS A 1 201 ? -3.753 -14.652 -15.411 1.00 98.25 201 HIS A C 1
ATOM 1505 O O . HIS A 1 201 ? -3.054 -15.642 -15.647 1.00 98.25 201 HIS A O 1
ATOM 1511 N N . ASP A 1 202 ? -3.473 -13.463 -15.950 1.00 98.38 202 ASP A N 1
ATOM 1512 C CA . ASP A 1 202 ? -2.308 -13.203 -16.795 1.00 98.38 202 ASP A CA 1
ATOM 1513 C C . ASP A 1 202 ? -1.071 -12.984 -15.916 1.00 98.38 202 ASP A C 1
ATOM 1515 O O . ASP A 1 202 ? -0.747 -11.869 -15.491 1.00 98.38 202 ASP A O 1
ATOM 1519 N N . PHE A 1 203 ? -0.373 -14.081 -15.609 1.00 98.12 203 PHE A N 1
ATOM 1520 C CA . PHE A 1 203 ? 0.836 -14.038 -14.786 1.00 98.12 203 PHE A CA 1
ATOM 1521 C C . PHE A 1 203 ? 1.953 -13.213 -15.428 1.00 98.12 203 PHE A C 1
ATOM 1523 O O . PHE A 1 203 ? 2.715 -12.564 -14.713 1.00 98.12 203 PHE A O 1
ATOM 1530 N N . HIS A 1 204 ? 2.057 -13.225 -16.757 1.00 98.12 204 HIS A N 1
ATOM 1531 C CA . HIS A 1 204 ? 3.139 -12.549 -17.458 1.00 98.12 204 HIS A CA 1
ATOM 1532 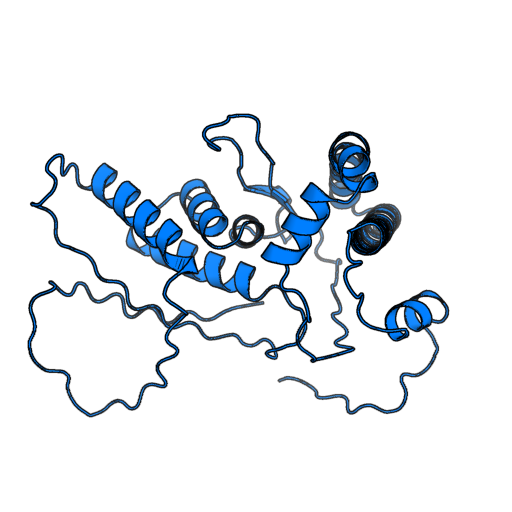C C . H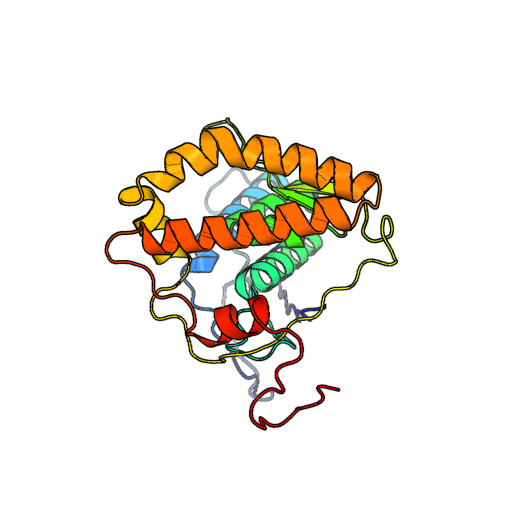IS A 1 204 ? 3.013 -11.029 -17.308 1.00 98.12 204 HIS A C 1
ATOM 1534 O O . HIS A 1 204 ? 3.944 -10.375 -16.831 1.00 98.12 204 HIS A O 1
ATOM 1540 N N . GLU A 1 205 ? 1.843 -10.473 -17.625 1.00 98.19 205 GLU A N 1
ATOM 1541 C CA . GLU A 1 205 ? 1.580 -9.041 -17.453 1.00 98.19 205 GLU A CA 1
ATOM 1542 C C . GLU A 1 205 ? 1.628 -8.632 -15.968 1.00 98.19 205 GLU A C 1
ATOM 1544 O O . GLU A 1 205 ? 2.249 -7.623 -15.613 1.00 98.19 205 GLU A O 1
ATOM 1549 N N . PHE A 1 206 ? 1.057 -9.450 -15.073 1.00 98.19 206 PHE A N 1
ATOM 1550 C CA . PHE A 1 206 ? 1.115 -9.219 -13.626 1.00 98.19 206 PHE A CA 1
ATOM 1551 C C . PHE A 1 206 ? 2.564 -9.137 -13.111 1.00 98.19 206 PHE A C 1
ATOM 1553 O O . PHE A 1 206 ? 2.913 -8.213 -12.361 1.00 98.19 206 PHE A O 1
ATOM 1560 N N . ALA A 1 207 ? 3.423 -10.072 -13.529 1.00 97.38 207 ALA A N 1
ATOM 1561 C CA . ALA A 1 207 ? 4.827 -10.116 -13.135 1.00 97.38 207 ALA A CA 1
ATOM 1562 C C . ALA A 1 207 ? 5.610 -8.922 -13.696 1.00 97.38 207 ALA A C 1
ATOM 1564 O O . ALA A 1 207 ? 6.347 -8.276 -12.947 1.00 97.38 207 ALA A O 1
ATOM 1565 N N . LEU A 1 208 ? 5.415 -8.579 -14.976 1.00 98.00 208 LEU A N 1
ATOM 1566 C CA . LEU A 1 208 ? 6.075 -7.432 -15.606 1.00 98.00 208 LEU A CA 1
ATOM 1567 C C . LEU A 1 208 ? 5.768 -6.121 -14.877 1.00 98.00 208 LEU A C 1
ATOM 1569 O O . LEU A 1 208 ? 6.688 -5.362 -14.558 1.00 98.00 208 LEU A O 1
ATOM 1573 N N . ILE A 1 209 ? 4.493 -5.862 -14.565 1.00 98.31 209 ILE A N 1
ATOM 1574 C CA . ILE A 1 209 ? 4.099 -4.646 -13.842 1.00 98.31 209 ILE A CA 1
ATOM 1575 C C . ILE A 1 209 ? 4.683 -4.654 -12.431 1.00 98.31 209 ILE A C 1
ATOM 1577 O O . ILE A 1 209 ? 5.229 -3.639 -11.998 1.00 98.31 209 ILE A O 1
ATOM 1581 N N . THR A 1 210 ? 4.614 -5.789 -11.730 1.00 97.38 210 THR A N 1
ATOM 1582 C CA . THR A 1 210 ? 5.133 -5.926 -10.361 1.00 97.38 210 THR A CA 1
ATOM 1583 C C . THR A 1 210 ? 6.639 -5.657 -10.295 1.00 97.38 210 THR A C 1
ATOM 1585 O O . THR A 1 210 ? 7.090 -4.873 -9.455 1.00 97.38 210 THR A O 1
ATOM 1588 N N . MET A 1 211 ? 7.422 -6.235 -11.213 1.00 96.88 211 MET A N 1
ATOM 1589 C CA . MET A 1 211 ? 8.869 -6.003 -11.304 1.00 96.88 211 MET A CA 1
ATOM 1590 C C . MET A 1 211 ? 9.188 -4.548 -11.670 1.00 96.88 211 MET A C 1
ATOM 1592 O O . MET A 1 211 ? 10.002 -3.902 -11.008 1.00 96.88 211 MET A O 1
ATOM 1596 N N . ALA A 1 212 ? 8.506 -3.991 -12.675 1.00 96.75 212 ALA A N 1
ATOM 1597 C CA . ALA A 1 212 ? 8.711 -2.606 -13.095 1.00 96.75 212 ALA A CA 1
ATOM 1598 C C . ALA A 1 212 ? 8.310 -1.587 -12.011 1.00 96.75 212 ALA A C 1
ATOM 1600 O O . ALA A 1 212 ? 8.875 -0.489 -11.940 1.00 96.75 212 ALA A O 1
ATOM 1601 N N . ASP A 1 213 ? 7.329 -1.920 -11.167 1.00 97.62 213 ASP A N 1
ATOM 1602 C CA . ASP A 1 213 ? 6.926 -1.092 -10.034 1.00 97.62 213 ASP A CA 1
ATOM 1603 C C . ASP A 1 213 ? 7.913 -1.147 -8.875 1.00 97.62 213 ASP A C 1
ATOM 1605 O O . ASP A 1 213 ? 8.267 -0.093 -8.340 1.00 97.62 213 ASP A O 1
ATOM 1609 N N . SER A 1 214 ? 8.442 -2.336 -8.577 1.00 95.12 214 SER A N 1
ATOM 1610 C CA . SER A 1 214 ? 9.545 -2.507 -7.629 1.00 95.12 214 SER A CA 1
ATOM 1611 C C . SER A 1 214 ? 10.783 -1.707 -8.054 1.00 95.12 214 SER A C 1
ATOM 1613 O O . SER A 1 214 ? 11.299 -0.903 -7.276 1.00 95.12 214 SER A O 1
ATOM 1615 N N . ASN A 1 215 ? 11.207 -1.837 -9.315 1.00 95.00 215 ASN A N 1
ATOM 1616 C CA . ASN A 1 215 ? 12.382 -1.134 -9.836 1.00 95.00 215 ASN A CA 1
ATOM 1617 C C . ASN A 1 215 ? 12.206 0.390 -9.800 1.00 95.00 215 ASN A C 1
ATOM 1619 O O . ASN A 1 215 ? 13.108 1.108 -9.373 1.00 95.00 215 ASN A O 1
ATOM 1623 N N . GLN A 1 216 ? 11.035 0.903 -10.191 1.00 96.19 216 GLN A N 1
ATOM 1624 C CA . GLN A 1 216 ? 10.790 2.348 -10.164 1.00 96.19 216 GLN A CA 1
ATOM 1625 C C . GLN A 1 216 ? 10.711 2.899 -8.732 1.00 96.19 216 GLN A C 1
ATOM 1627 O O . GLN A 1 216 ? 11.143 4.028 -8.494 1.00 96.19 216 GLN A O 1
ATOM 1632 N N . LEU A 1 217 ? 10.203 2.121 -7.769 1.00 94.50 217 LEU A N 1
ATOM 1633 C CA . LEU A 1 217 ? 10.260 2.504 -6.358 1.00 94.50 217 LEU A CA 1
ATOM 1634 C C . LEU A 1 217 ? 11.715 2.653 -5.888 1.00 94.50 217 LEU A C 1
ATOM 1636 O O . LEU A 1 217 ? 12.047 3.652 -5.252 1.00 94.50 217 LEU A O 1
ATOM 1640 N N . HIS A 1 218 ? 12.589 1.705 -6.236 1.00 92.31 218 HIS A N 1
ATOM 1641 C CA . HIS A 1 218 ? 14.014 1.793 -5.912 1.00 92.31 218 HIS A CA 1
ATOM 1642 C C . HIS A 1 218 ? 14.714 2.962 -6.620 1.00 92.31 218 HIS A C 1
ATOM 1644 O O . HIS A 1 218 ? 15.503 3.660 -5.988 1.00 92.31 218 HIS A O 1
ATOM 1650 N N . ALA A 1 219 ? 14.376 3.243 -7.881 1.00 94.88 219 ALA A N 1
ATOM 1651 C CA . ALA A 1 219 ? 14.898 4.408 -8.599 1.00 94.88 219 ALA A CA 1
ATOM 1652 C C . ALA A 1 219 ? 14.546 5.729 -7.890 1.00 94.88 219 ALA A C 1
ATOM 1654 O O . ALA A 1 219 ? 15.381 6.617 -7.768 1.00 94.88 219 ALA A O 1
ATOM 1655 N N . ILE A 1 220 ? 13.335 5.836 -7.345 1.00 96.44 220 ILE A N 1
ATOM 1656 C CA . ILE A 1 220 ? 12.895 7.014 -6.586 1.00 96.44 220 ILE A CA 1
ATOM 1657 C C . ILE A 1 220 ? 13.580 7.121 -5.218 1.00 96.44 220 ILE A C 1
ATOM 1659 O O . ILE A 1 220 ? 13.865 8.221 -4.744 1.00 96.44 220 ILE A O 1
ATOM 1663 N N . CYS A 1 221 ? 13.885 5.991 -4.579 1.00 93.81 221 CYS A N 1
ATOM 1664 C CA . CYS A 1 221 ? 14.720 5.976 -3.378 1.00 93.81 221 CYS A CA 1
ATOM 1665 C C . CYS A 1 221 ? 16.132 6.520 -3.659 1.00 93.81 221 CYS A C 1
ATOM 1667 O O . CYS A 1 221 ? 16.678 7.231 -2.816 1.00 93.81 221 CYS A O 1
ATOM 1669 N N . LEU A 1 222 ? 16.698 6.225 -4.835 1.00 94.31 222 LEU A N 1
ATOM 1670 C CA . LEU A 1 222 ? 17.994 6.758 -5.274 1.00 94.31 222 LEU A CA 1
ATOM 1671 C C . LEU A 1 222 ? 17.929 8.247 -5.643 1.00 94.31 222 LEU A C 1
ATOM 1673 O O . LEU A 1 222 ? 18.872 8.974 -5.361 1.00 94.31 222 LEU A O 1
ATOM 1677 N N . ASP A 1 223 ? 16.813 8.692 -6.221 1.00 96.50 223 ASP A N 1
ATOM 1678 C CA . ASP A 1 223 ? 16.537 10.097 -6.568 1.00 96.50 223 ASP A CA 1
ATOM 1679 C C . ASP A 1 223 ? 16.216 10.982 -5.344 1.00 96.50 223 ASP A C 1
ATOM 1681 O O . ASP A 1 223 ? 16.180 12.204 -5.428 1.00 96.50 223 ASP A O 1
ATOM 1685 N N . THR A 1 224 ? 15.972 10.378 -4.178 1.00 96.62 224 THR A N 1
ATOM 1686 C CA . THR A 1 224 ? 15.779 11.105 -2.912 1.00 96.62 224 THR A CA 1
ATOM 1687 C C . THR A 1 2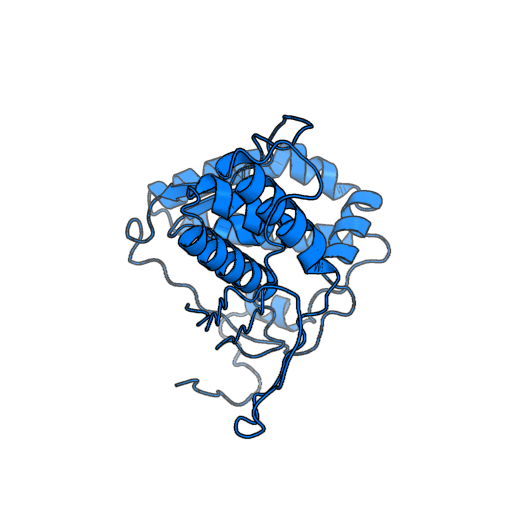24 ? 17.092 11.760 -2.465 1.00 96.62 224 THR A C 1
ATOM 1689 O O . THR A 1 224 ? 18.161 11.196 -2.671 1.00 96.62 224 THR A O 1
ATOM 1692 N N . PHE A 1 225 ? 17.041 12.911 -1.784 1.00 93.62 225 PHE A N 1
ATOM 1693 C CA . PHE A 1 225 ? 18.228 13.574 -1.232 1.00 93.62 225 PHE A CA 1
ATOM 1694 C C . PHE A 1 225 ? 18.176 13.699 0.310 1.00 93.62 225 PHE A C 1
ATOM 1696 O O . PHE A 1 225 ? 17.242 14.300 0.844 1.00 93.62 225 PHE A O 1
ATOM 1703 N N . PRO A 1 226 ? 19.171 13.175 1.059 1.00 92.94 226 PRO A N 1
ATOM 1704 C CA . PRO A 1 226 ? 20.225 12.276 0.585 1.00 92.94 226 PRO A CA 1
ATOM 1705 C C . PRO A 1 226 ? 19.640 10.938 0.082 1.00 92.94 226 PRO A C 1
ATOM 1707 O O . PRO A 1 226 ? 18.577 10.535 0.571 1.00 92.94 226 PRO A O 1
ATOM 1710 N N . PRO A 1 227 ? 20.329 10.237 -0.841 1.00 91.88 227 PRO A N 1
ATOM 1711 C CA . PRO A 1 227 ? 19.858 8.962 -1.378 1.00 91.88 227 PRO A CA 1
ATOM 1712 C C . PRO A 1 227 ? 19.564 7.948 -0.281 1.00 91.88 227 PRO A C 1
ATOM 1714 O O . PRO A 1 227 ? 20.345 7.773 0.661 1.00 91.88 227 PRO A O 1
ATOM 1717 N N . LEU A 1 228 ? 18.430 7.260 -0.404 1.00 89.00 228 LEU A N 1
ATOM 1718 C CA . LEU A 1 228 ? 18.091 6.174 0.504 1.00 89.00 228 LEU A CA 1
ATOM 1719 C C . LEU A 1 228 ? 18.874 4.928 0.088 1.00 89.00 228 LEU A C 1
ATOM 1721 O O . LEU A 1 228 ? 18.768 4.473 -1.051 1.00 89.00 228 LEU A O 1
ATOM 1725 N N . LYS A 1 229 ? 19.645 4.356 1.020 1.00 74.81 229 LYS A N 1
ATOM 1726 C CA . LYS A 1 229 ? 20.375 3.110 0.768 1.00 74.81 229 LYS A CA 1
ATOM 1727 C C . LYS A 1 229 ? 19.400 1.977 0.461 1.00 74.81 229 LYS A C 1
ATOM 1729 O O . LYS A 1 229 ? 18.487 1.689 1.238 1.00 74.81 229 LYS A O 1
ATOM 1734 N N . LEU A 1 230 ? 19.628 1.328 -0.671 1.00 64.94 230 LEU A N 1
ATOM 1735 C CA . LEU A 1 230 ? 18.987 0.075 -1.036 1.00 64.94 230 LEU A CA 1
ATOM 1736 C C . LEU A 1 230 ? 19.737 -1.087 -0.362 1.00 64.94 230 LEU A C 1
ATOM 1738 O O . LEU A 1 230 ? 20.946 -0.963 -0.141 1.00 64.94 230 LEU A O 1
ATOM 1742 N N . PRO A 1 231 ? 19.063 -2.201 -0.017 1.00 55.84 231 PRO A N 1
ATOM 1743 C CA . PRO A 1 231 ? 19.772 -3.408 0.394 1.00 55.84 231 PRO A CA 1
ATOM 1744 C C . PRO A 1 231 ? 20.774 -3.806 -0.704 1.00 55.84 231 PRO A C 1
ATOM 1746 O O . PRO A 1 231 ? 20.483 -3.695 -1.894 1.00 55.84 231 PRO A O 1
ATOM 1749 N N . SER A 1 232 ? 21.981 -4.165 -0.267 1.00 51.47 232 SER A N 1
ATOM 1750 C CA . SER A 1 232 ? 23.213 -4.284 -1.061 1.00 51.47 232 SER A CA 1
ATOM 1751 C C . SER A 1 232 ? 23.137 -5.260 -2.255 1.00 51.47 232 SER A C 1
ATOM 1753 O O . SER A 1 232 ? 22.185 -6.026 -2.377 1.00 51.47 232 SER A O 1
ATOM 1755 N N . ASN A 1 233 ? 24.173 -5.215 -3.114 1.00 43.81 233 ASN A N 1
ATOM 1756 C CA . ASN A 1 233 ? 24.490 -5.920 -4.385 1.00 43.81 233 ASN A CA 1
ATOM 1757 C C . ASN A 1 233 ? 23.905 -7.324 -4.672 1.00 43.81 233 ASN A C 1
ATOM 1759 O O . ASN A 1 233 ? 23.977 -7.799 -5.801 1.00 43.81 233 ASN A O 1
ATOM 1763 N N . VAL A 1 234 ? 23.325 -8.002 -3.690 1.00 46.69 234 VAL A N 1
ATOM 1764 C CA . VAL A 1 234 ? 22.698 -9.314 -3.831 1.00 46.69 234 VAL A CA 1
ATOM 1765 C C . VAL A 1 234 ? 21.410 -9.254 -4.665 1.00 46.69 234 VAL A C 1
ATOM 1767 O O . VAL A 1 234 ? 21.148 -10.180 -5.427 1.00 46.69 234 VAL A O 1
ATOM 1770 N N . MET A 1 235 ? 20.629 -8.165 -4.594 1.00 51.53 235 MET A N 1
ATOM 1771 C CA . MET A 1 235 ? 19.390 -8.046 -5.385 1.00 51.53 235 MET A CA 1
ATOM 1772 C C . MET A 1 235 ? 19.668 -7.989 -6.898 1.00 51.53 235 MET A C 1
ATOM 1774 O O . MET A 1 235 ? 18.927 -8.586 -7.675 1.00 51.53 235 MET A O 1
ATOM 1778 N N . ASN A 1 236 ? 20.762 -7.333 -7.303 1.00 49.91 236 ASN A N 1
ATOM 1779 C CA . ASN A 1 236 ? 21.182 -7.265 -8.706 1.00 49.91 236 ASN A CA 1
ATOM 1780 C C . ASN A 1 236 ? 21.657 -8.638 -9.209 1.00 49.91 236 ASN A C 1
ATOM 1782 O O . ASN A 1 236 ? 21.248 -9.062 -10.283 1.00 49.91 236 ASN A O 1
ATOM 1786 N N . ASN A 1 237 ? 22.421 -9.383 -8.400 1.00 43.91 237 ASN A N 1
ATOM 1787 C CA . ASN A 1 237 ? 22.901 -10.718 -8.778 1.00 43.91 237 ASN A CA 1
ATOM 1788 C C . ASN A 1 237 ? 21.763 -11.735 -8.987 1.00 43.91 237 ASN A C 1
ATOM 1790 O O . ASN A 1 237 ? 21.839 -12.538 -9.913 1.00 43.91 237 ASN A O 1
ATOM 1794 N N . TYR A 1 238 ? 20.690 -11.691 -8.184 1.00 50.84 238 TYR A N 1
ATOM 1795 C CA . TYR A 1 238 ? 19.521 -12.562 -8.395 1.00 50.84 238 TYR A CA 1
ATOM 1796 C C . TYR A 1 238 ? 18.706 -12.188 -9.639 1.00 50.84 238 TYR A C 1
ATOM 1798 O O . TYR A 1 238 ? 18.123 -13.068 -10.267 1.00 50.84 238 TYR A O 1
ATOM 1806 N N . GLN A 1 239 ? 18.638 -10.898 -9.988 1.00 52.81 239 GLN A N 1
ATOM 1807 C CA . GLN A 1 239 ? 17.948 -10.446 -11.200 1.00 52.81 239 GLN A CA 1
ATOM 1808 C C . GLN A 1 239 ? 18.734 -10.789 -12.473 1.00 52.81 239 GLN A C 1
ATOM 1810 O O . GLN A 1 239 ? 18.124 -11.091 -13.496 1.00 52.81 239 GLN A O 1
ATOM 1815 N N . GLU A 1 240 ? 20.068 -10.763 -12.411 1.00 50.56 240 GLU A N 1
ATOM 1816 C CA . GLU A 1 240 ? 20.944 -11.055 -13.551 1.00 50.56 240 GLU A CA 1
ATOM 1817 C C . GLU A 1 240 ? 21.246 -12.553 -13.721 1.00 50.56 240 GLU A C 1
ATOM 1819 O O . GLU A 1 240 ? 21.515 -12.991 -14.840 1.00 50.56 240 GLU A O 1
ATOM 1824 N N . ASN A 1 241 ? 21.198 -13.353 -12.647 1.00 44.53 241 ASN A N 1
ATOM 1825 C CA . ASN A 1 241 ? 21.545 -14.774 -12.702 1.00 44.53 241 ASN A CA 1
ATOM 1826 C C . ASN A 1 241 ? 20.753 -15.625 -11.679 1.00 44.53 241 ASN A C 1
ATOM 1828 O O . ASN A 1 241 ? 21.267 -15.929 -10.594 1.00 44.53 241 ASN A O 1
ATOM 1832 N N . PRO A 1 242 ? 19.511 -16.038 -12.005 1.00 51.72 242 PRO A N 1
ATOM 1833 C CA . PRO A 1 242 ? 18.645 -16.786 -11.088 1.00 51.72 242 PRO A CA 1
ATOM 1834 C C . PRO A 1 242 ? 19.189 -18.174 -10.705 1.00 51.72 242 PRO A C 1
ATOM 1836 O O . PRO A 1 242 ? 18.799 -18.702 -9.666 1.00 51.72 242 PRO A O 1
ATOM 1839 N N . ASP A 1 243 ? 20.113 -18.733 -11.496 1.00 51.16 243 ASP A N 1
ATOM 1840 C CA . ASP A 1 243 ? 20.742 -20.042 -11.267 1.00 51.16 243 ASP A CA 1
ATOM 1841 C C . ASP A 1 243 ? 22.076 -19.954 -10.503 1.00 51.16 243 ASP A C 1
ATOM 1843 O O . ASP A 1 243 ? 22.725 -20.972 -10.245 1.00 51.16 243 ASP A O 1
ATOM 1847 N N . SER A 1 244 ? 22.516 -18.745 -10.132 1.00 43.66 244 SER A N 1
ATOM 1848 C CA . SER A 1 244 ? 23.718 -18.592 -9.313 1.00 43.66 244 SER A CA 1
ATOM 1849 C C . SER A 1 244 ? 23.455 -19.138 -7.899 1.00 43.66 244 SER A C 1
ATOM 1851 O O . SER A 1 244 ? 22.526 -18.689 -7.222 1.00 43.66 244 SER A O 1
ATOM 1853 N N . PRO A 1 245 ? 24.223 -20.139 -7.424 1.00 38.28 245 PRO A N 1
ATOM 1854 C CA . PRO A 1 245 ? 23.983 -20.706 -6.109 1.00 38.28 245 PRO A CA 1
ATOM 1855 C C . PRO A 1 245 ? 24.251 -19.629 -5.050 1.00 38.28 245 PRO A C 1
ATOM 1857 O O . PRO A 1 245 ? 25.309 -18.993 -5.100 1.00 38.28 245 PRO A O 1
ATOM 1860 N N . PRO A 1 246 ? 23.351 -19.425 -4.069 1.00 46.00 246 PRO A N 1
ATOM 1861 C CA . PRO A 1 246 ? 23.680 -18.584 -2.932 1.00 46.00 246 PRO A CA 1
ATOM 1862 C C . PRO A 1 246 ? 24.939 -19.149 -2.273 1.00 46.00 246 PRO A C 1
ATOM 1864 O O . PRO A 1 246 ? 25.003 -20.347 -1.977 1.00 46.00 246 PRO A O 1
ATOM 1867 N N . GLU A 1 247 ? 25.953 -18.306 -2.044 1.00 44.41 247 GLU A N 1
ATOM 1868 C CA . GLU A 1 247 ? 27.063 -18.661 -1.156 1.00 44.41 247 GLU A CA 1
ATOM 1869 C C . GLU A 1 247 ? 26.469 -19.270 0.115 1.00 44.41 247 GLU A C 1
ATOM 1871 O O . GLU A 1 247 ? 25.588 -18.660 0.723 1.00 44.41 247 GLU A O 1
ATOM 1876 N N . ARG A 1 248 ? 26.897 -20.495 0.463 1.00 36.62 248 ARG A N 1
ATOM 1877 C CA . ARG A 1 248 ? 26.290 -21.328 1.515 1.00 36.62 248 ARG A CA 1
ATOM 1878 C C . ARG A 1 248 ? 25.938 -20.489 2.745 1.00 36.62 248 ARG A C 1
ATOM 1880 O O . ARG A 1 248 ? 26.794 -20.203 3.580 1.00 36.62 248 ARG A O 1
ATOM 1887 N N . ARG A 1 249 ? 24.660 -20.153 2.890 1.00 42.88 249 ARG A N 1
ATOM 1888 C CA . ARG A 1 249 ? 24.087 -19.601 4.116 1.00 42.88 249 ARG A CA 1
ATOM 1889 C C . ARG A 1 249 ? 22.991 -20.543 4.567 1.00 42.88 249 ARG A C 1
ATOM 1891 O O . ARG A 1 249 ? 22.216 -21.047 3.761 1.00 42.88 249 ARG A O 1
ATOM 1898 N N . SER A 1 250 ? 23.016 -20.853 5.856 1.00 30.77 250 SER A N 1
ATOM 1899 C CA . SER A 1 250 ? 22.197 -21.880 6.487 1.0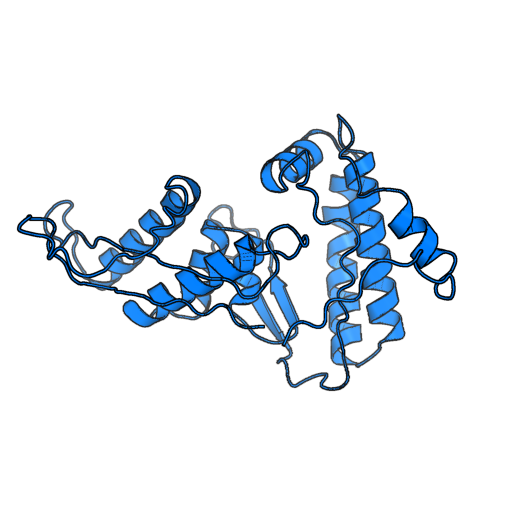0 30.77 250 SER A CA 1
ATOM 1900 C C . SER A 1 250 ? 20.719 -21.708 6.143 1.00 30.77 250 SER A C 1
ATOM 1902 O O . SER A 1 250 ? 20.091 -20.742 6.577 1.00 30.77 250 SER A O 1
ATOM 1904 N N . TYR A 1 251 ? 20.154 -22.669 5.417 1.00 32.97 251 TYR A N 1
ATOM 1905 C CA . TYR A 1 251 ? 18.712 -22.838 5.339 1.00 32.97 251 TYR A CA 1
ATOM 1906 C C . TYR A 1 251 ? 18.210 -23.171 6.749 1.00 32.97 251 TYR A C 1
ATOM 1908 O O . TYR A 1 251 ? 18.562 -24.207 7.310 1.00 32.97 251 TYR A O 1
ATOM 1916 N N . ARG A 1 252 ? 17.439 -22.267 7.359 1.00 33.88 252 ARG A N 1
ATOM 1917 C CA . ARG A 1 252 ? 16.600 -22.603 8.514 1.00 33.88 252 ARG A CA 1
ATOM 1918 C C . ARG A 1 252 ? 15.203 -22.880 7.991 1.00 33.88 252 ARG A C 1
ATOM 1920 O O . ARG A 1 252 ? 14.538 -21.971 7.501 1.00 33.88 252 ARG A O 1
ATOM 1927 N N . GLU A 1 253 ? 14.788 -24.132 8.093 1.00 26.14 253 GLU A N 1
ATOM 1928 C CA . GLU A 1 253 ? 13.383 -24.500 7.984 1.00 26.14 253 GLU A CA 1
ATOM 1929 C C . GLU A 1 253 ? 12.654 -23.948 9.213 1.00 26.14 253 GLU A C 1
ATOM 1931 O O . GLU A 1 253 ? 13.080 -24.149 10.353 1.00 26.14 253 GLU A O 1
ATOM 1936 N N . TRP A 1 254 ? 11.587 -23.191 8.973 1.00 38.78 254 TRP A N 1
ATOM 1937 C CA . TRP A 1 254 ? 10.721 -22.666 10.021 1.00 38.78 254 TRP A CA 1
ATOM 1938 C C . TRP A 1 254 ? 9.469 -23.545 10.053 1.00 38.78 254 TRP A C 1
ATOM 1940 O O . TRP A 1 254 ? 8.642 -23.450 9.146 1.00 38.78 254 TRP A O 1
ATOM 1950 N N . ASN A 1 255 ? 9.387 -24.422 11.058 1.00 28.70 255 ASN A N 1
ATOM 1951 C CA . ASN A 1 255 ? 8.191 -25.210 11.380 1.00 28.70 255 ASN A CA 1
ATOM 1952 C C . ASN A 1 255 ? 7.128 -24.345 12.062 1.00 28.70 255 ASN A C 1
ATOM 1954 O O . ASN A 1 255 ? 7.511 -23.538 12.943 1.00 28.70 255 ASN A O 1
#

pLDDT: mean 73.93, std 24.21, range [23.62, 98.38]

Organism: NCBI:txid53326

InterPro domains:
  IPR014721 Small ribosomal subunit protein uS5 domain 2-type fold, subgroup [G3DSA:3.30.230.10] (29-144)
  IPR020568 Ribosomal protein uS5 domain 2-type superfamily [SSF54211] (54-147)
  IPR036554 GHMP kinase, C-terminal domain superfamily [G3DSA:3.30.70.890] (145-235)
  IPR036554 GHMP kinase, C-terminal domain superfamily [SSF55060] (148-228)
  IPR041431 Mvd1, C-terminal [PF18376] (151-229)
  IPR053859 Diphosphomevalonate decarboxylase-like N-terminal domain [PF22700] (54-137)

Foldseek 3Di:
DDKDWDWPQDLDQPDDDDDDPPDPDPDDPPPPPLCVQLLVLLVVVQCVVVVPPDDPPDRDGDTDTDIDDLDPQQLPPPPQLNRLLVVLVVSCVVRVNDLFSSLVSSCSSPVNNSQVSAADDKDQACDDDPVCSRRHIDDLDHNVQQVPDDDDRDRDDSDDFPDDPVRLVVLLVVFAPLVVCCVPPPVVVLVVQLSVCSNVVVPPSNVVSVVVVVVVVQVSQCSGVVRGDDPDPPVVCCVVPVPPDPPDDDDDDDD